Protein AF-A0A0F3GVP9-F1 (afdb_monomer_lite)

Foldseek 3Di:
DDVVVQVVCVVVQAFAPFWDKDFDDKDKDKWKKKWWKKWKWKDFLDIDIDIWIWIATQQQGQIDTACDDPPQPRNVVVLVVVVVPDDDDPDDPPYRGHDPVVNVVSVVLLVVVVVCVVCVVVLVVLVVVLVVVLVVLVVVLVVVLVVLCVVCVVVVNNPPPVSVVVNVVSVVVNVVVNVVSCRNSDMDMDMDIPDMDMDIDTWMWTWMWIDHDPDTDIDIWIQDPSSRGIRHRAALRRSNADDDWYFFDPPRGIHHPVQQDQDPPPRDTDGCNVPVQDDPPPRDD

Structure (mmCIF, N/CA/C/O backbone):
data_AF-A0A0F3GVP9-F1
#
_entry.id   AF-A0A0F3GVP9-F1
#
loop_
_atom_site.group_PDB
_atom_site.id
_atom_site.type_symbol
_atom_site.label_atom_id
_atom_site.label_alt_id
_atom_site.label_comp_id
_atom_site.label_asym_id
_atom_site.label_entity_id
_atom_site.label_seq_id
_atom_site.pdbx_PDB_ins_code
_atom_site.Cartn_x
_atom_site.Cartn_y
_atom_site.Cartn_z
_atom_site.occupancy
_atom_site.B_iso_or_equiv
_atom_site.auth_seq_id
_atom_site.auth_comp_id
_atom_site.auth_asym_id
_atom_site.auth_atom_id
_atom_site.pdbx_PDB_model_num
ATOM 1 N N . MET A 1 1 ? 18.509 12.825 -21.021 1.00 67.00 1 MET A N 1
ATOM 2 C CA . MET A 1 1 ? 19.683 12.491 -20.173 1.00 67.00 1 MET A CA 1
ATOM 3 C C . MET A 1 1 ? 20.426 11.338 -20.837 1.00 67.00 1 MET A C 1
ATOM 5 O O . MET A 1 1 ? 19.753 10.519 -21.445 1.00 67.00 1 MET A O 1
ATOM 9 N N . ARG A 1 2 ? 21.766 11.292 -20.801 1.00 82.19 2 ARG A N 1
ATOM 10 C CA . ARG A 1 2 ? 22.520 10.182 -21.415 1.00 82.19 2 ARG A CA 1
ATOM 11 C C . ARG A 1 2 ? 22.460 8.923 -20.523 1.00 82.19 2 ARG A C 1
ATOM 13 O O . ARG A 1 2 ? 22.575 9.093 -19.304 1.00 82.19 2 ARG A O 1
ATOM 20 N N . PRO A 1 3 ? 22.281 7.710 -21.078 1.00 85.94 3 PRO A N 1
ATOM 21 C CA . PRO A 1 3 ? 22.069 6.488 -20.297 1.00 85.94 3 PRO A CA 1
ATOM 22 C C . PRO A 1 3 ? 23.258 6.140 -19.391 1.00 85.94 3 PRO A C 1
ATOM 24 O O . PRO A 1 3 ? 23.048 5.673 -18.274 1.00 85.94 3 PRO A O 1
ATOM 27 N N . GLU A 1 4 ? 24.494 6.462 -19.783 1.00 89.25 4 GLU A N 1
ATOM 28 C CA . GLU A 1 4 ? 25.704 6.143 -19.007 1.00 89.25 4 GLU A CA 1
ATOM 29 C C . GLU A 1 4 ? 25.712 6.846 -17.643 1.00 89.25 4 GLU A C 1
ATOM 31 O O . GLU A 1 4 ? 26.140 6.275 -16.640 1.00 89.25 4 GLU A O 1
ATOM 36 N N . LYS A 1 5 ? 25.173 8.074 -17.579 1.00 88.12 5 LYS A N 1
ATOM 37 C CA . LYS A 1 5 ? 25.037 8.813 -16.315 1.00 88.12 5 LYS A CA 1
ATOM 38 C C . LYS A 1 5 ? 24.040 8.148 -15.371 1.00 88.12 5 LYS A C 1
ATOM 40 O O . LYS A 1 5 ? 24.252 8.167 -14.166 1.00 88.12 5 LYS A O 1
ATOM 45 N N . ILE A 1 6 ? 22.959 7.581 -15.905 1.00 87.94 6 ILE A N 1
ATOM 46 C CA . ILE A 1 6 ? 21.948 6.886 -15.099 1.00 87.94 6 ILE A CA 1
ATOM 47 C C . ILE A 1 6 ? 22.537 5.573 -14.579 1.00 87.94 6 ILE A C 1
ATOM 49 O O . ILE A 1 6 ? 22.432 5.296 -13.384 1.00 87.94 6 ILE A O 1
ATOM 53 N N . ILE A 1 7 ? 23.233 4.824 -15.441 1.00 91.25 7 ILE A N 1
ATOM 54 C CA . ILE A 1 7 ? 23.893 3.557 -15.094 1.00 91.25 7 ILE A CA 1
ATOM 55 C C . ILE A 1 7 ? 24.859 3.736 -13.919 1.00 91.25 7 ILE A C 1
ATOM 57 O O . ILE A 1 7 ? 24.813 2.953 -12.972 1.00 91.25 7 ILE A O 1
ATOM 61 N N . ALA A 1 8 ? 25.670 4.798 -13.931 1.00 89.31 8 ALA A N 1
ATOM 62 C CA . ALA A 1 8 ? 26.612 5.094 -12.850 1.00 89.31 8 ALA A CA 1
ATOM 63 C C . ALA A 1 8 ? 25.934 5.278 -11.477 1.00 89.31 8 ALA A C 1
ATOM 65 O O . ALA A 1 8 ? 26.546 4.999 -10.451 1.00 89.31 8 ALA A O 1
ATOM 66 N N . THR A 1 9 ? 24.663 5.697 -11.449 1.00 89.12 9 THR A N 1
ATOM 67 C CA . THR A 1 9 ? 23.898 5.903 -10.205 1.00 89.12 9 THR A CA 1
ATOM 68 C C . THR A 1 9 ? 23.131 4.665 -9.729 1.00 89.12 9 THR A C 1
ATOM 70 O O . THR A 1 9 ? 22.599 4.670 -8.619 1.00 89.12 9 THR A O 1
ATOM 73 N N . LEU A 1 10 ? 23.055 3.590 -10.529 1.00 88.75 10 LEU A N 1
ATOM 74 C CA . LEU A 1 10 ? 22.276 2.390 -10.183 1.00 88.75 10 LEU A CA 1
ATOM 75 C C . LEU A 1 10 ? 22.665 1.776 -8.822 1.00 88.75 10 LEU A C 1
ATOM 77 O O . LEU A 1 10 ? 21.748 1.499 -8.044 1.00 88.75 10 LEU A O 1
ATOM 81 N N . PRO A 1 11 ? 23.960 1.599 -8.475 1.00 87.38 11 PRO A N 1
ATOM 82 C CA . PRO A 1 11 ? 24.355 0.994 -7.197 1.00 87.38 11 PRO A CA 1
ATOM 83 C C . PRO A 1 11 ? 23.891 1.779 -5.965 1.00 87.38 11 PRO A C 1
ATOM 85 O O . PRO A 1 11 ? 23.593 1.190 -4.931 1.00 87.38 11 PRO A O 1
ATOM 88 N N . GLU A 1 12 ? 23.788 3.104 -6.073 1.00 85.44 12 GLU A N 1
ATOM 89 C CA . GLU A 1 12 ? 23.319 3.968 -4.983 1.00 85.44 12 GLU A CA 1
ATOM 90 C C . GLU A 1 12 ? 21.788 3.959 -4.866 1.00 85.44 12 GLU A C 1
ATOM 92 O O . GLU A 1 12 ? 21.214 4.115 -3.784 1.00 85.44 12 GLU A O 1
ATOM 97 N N . ARG A 1 13 ? 21.094 3.784 -5.995 1.00 84.38 13 ARG A N 1
ATOM 98 C CA . ARG A 1 13 ? 19.629 3.835 -6.059 1.00 84.38 13 ARG A CA 1
ATOM 99 C C . ARG A 1 13 ? 18.986 2.508 -5.664 1.00 84.38 13 ARG A C 1
ATOM 101 O O . ARG A 1 13 ? 17.927 2.533 -5.025 1.00 84.38 13 ARG A O 1
ATOM 108 N N . ILE A 1 14 ? 19.636 1.387 -5.975 1.00 86.81 14 ILE A N 1
ATOM 109 C CA . ILE A 1 14 ? 19.150 0.027 -5.731 1.00 86.81 14 ILE A CA 1
ATOM 110 C C . ILE A 1 14 ? 19.892 -0.579 -4.541 1.00 86.81 14 ILE A C 1
ATOM 112 O O . ILE A 1 14 ? 21.046 -0.981 -4.644 1.00 86.81 14 ILE A O 1
ATOM 116 N N . THR A 1 15 ? 19.203 -0.697 -3.408 1.00 87.81 15 THR A N 1
ATOM 117 C CA . THR A 1 15 ? 19.774 -1.286 -2.190 1.00 87.81 15 THR A CA 1
ATOM 118 C C . THR A 1 15 ? 18.992 -2.536 -1.809 1.00 87.81 15 THR A C 1
ATOM 120 O O . THR A 1 15 ? 17.890 -2.440 -1.267 1.00 87.81 15 THR A O 1
ATOM 123 N N . LEU A 1 16 ? 19.567 -3.703 -2.103 1.00 94.00 16 LEU A N 1
ATOM 124 C CA . LEU A 1 16 ? 19.053 -5.012 -1.704 1.00 94.00 16 LEU A CA 1
ATOM 125 C C . LEU A 1 16 ? 19.853 -5.509 -0.490 1.00 94.00 16 LEU A C 1
ATOM 127 O O . LEU A 1 16 ? 21.073 -5.612 -0.554 1.00 94.00 16 LEU A O 1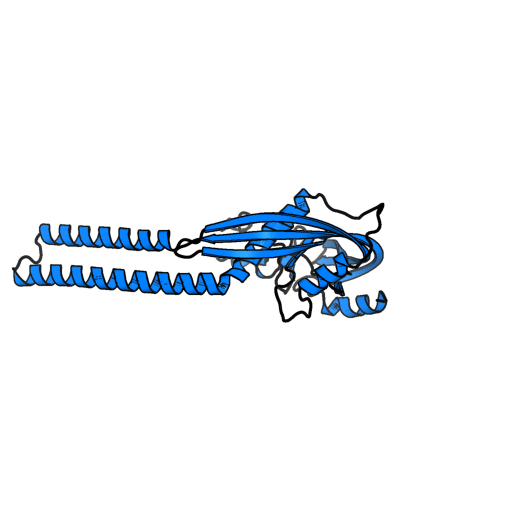
ATOM 131 N N . SER A 1 17 ? 19.188 -5.828 0.618 1.00 94.56 17 SER A N 1
ATOM 132 C CA . SER A 1 17 ? 19.849 -6.224 1.871 1.00 94.56 17 SER A CA 1
ATOM 133 C C . SER A 1 17 ? 20.369 -7.661 1.884 1.00 94.56 17 SER A C 1
ATOM 135 O O . SER A 1 17 ? 21.258 -7.981 2.664 1.00 94.56 17 SER A O 1
ATOM 137 N N . ASN A 1 18 ? 19.800 -8.552 1.072 1.00 95.38 18 ASN A N 1
ATOM 138 C CA . ASN A 1 18 ? 20.093 -9.991 1.105 1.00 95.38 18 ASN A CA 1
ATOM 139 C C . ASN A 1 18 ? 20.276 -10.606 -0.296 1.00 95.38 18 ASN A C 1
ATOM 141 O O . ASN A 1 18 ? 20.182 -11.827 -0.458 1.00 95.38 18 ASN A O 1
ATOM 145 N N . ALA A 1 19 ? 20.499 -9.761 -1.299 1.00 96.06 19 ALA A N 1
ATOM 146 C CA . ALA A 1 19 ? 20.691 -10.126 -2.694 1.00 96.06 19 ALA A CA 1
ATOM 147 C C . ALA A 1 19 ? 21.628 -9.118 -3.365 1.00 96.06 19 ALA A C 1
ATOM 149 O O . ALA A 1 19 ? 21.868 -8.034 -2.840 1.00 96.06 19 ALA A O 1
ATOM 150 N N . VAL A 1 20 ? 22.144 -9.477 -4.535 1.00 95.44 20 VAL A N 1
ATOM 151 C CA . VAL A 1 20 ? 22.940 -8.582 -5.382 1.00 95.44 20 VAL A CA 1
ATOM 152 C C . VAL A 1 20 ? 22.272 -8.458 -6.739 1.00 95.44 20 VAL A C 1
ATOM 154 O O . VAL A 1 20 ? 21.545 -9.363 -7.152 1.00 95.44 20 VAL A O 1
ATOM 157 N N . PHE A 1 21 ? 22.523 -7.358 -7.440 1.00 95.88 21 PHE A N 1
ATOM 158 C CA . PHE A 1 21 ? 22.060 -7.193 -8.811 1.00 95.88 21 PHE A CA 1
ATOM 159 C C . PHE A 1 21 ? 23.234 -6.992 -9.770 1.00 95.88 21 PHE A C 1
ATOM 161 O O . PHE A 1 21 ? 24.313 -6.553 -9.370 1.00 95.88 21 PHE A O 1
ATOM 168 N N . LYS A 1 22 ? 23.012 -7.315 -11.042 1.00 95.69 22 LYS A N 1
ATOM 169 C CA . LYS A 1 22 ? 23.928 -7.036 -12.147 1.00 95.69 22 LYS A CA 1
ATOM 170 C C . LYS A 1 22 ? 23.136 -6.431 -13.300 1.00 95.69 22 LYS A C 1
ATOM 172 O O . LYS A 1 22 ? 22.071 -6.940 -13.624 1.00 95.69 22 LYS A O 1
ATOM 177 N N . LEU A 1 23 ? 23.656 -5.370 -13.913 1.00 96.25 23 LEU A N 1
ATOM 178 C CA . LEU A 1 23 ? 23.114 -4.838 -15.163 1.00 96.25 23 LEU A CA 1
ATOM 179 C C . LEU A 1 23 ? 23.467 -5.772 -16.326 1.00 96.25 23 LEU A C 1
ATOM 181 O O . LEU A 1 23 ? 24.639 -6.122 -16.489 1.00 96.25 23 LEU A O 1
ATOM 185 N N . ASN A 1 24 ? 22.465 -6.150 -17.117 1.00 95.44 24 ASN A N 1
ATOM 186 C CA . ASN A 1 24 ? 22.639 -7.023 -18.276 1.00 95.44 24 ASN A CA 1
ATOM 187 C C . ASN A 1 24 ? 22.670 -6.229 -19.570 1.00 95.44 24 ASN A C 1
ATOM 189 O O . ASN A 1 24 ? 23.640 -6.318 -20.317 1.00 95.44 24 ASN A O 1
ATOM 193 N N . ASP A 1 25 ? 21.633 -5.433 -19.811 1.00 94.94 25 ASP A N 1
ATOM 194 C CA . ASP A 1 25 ? 21.541 -4.577 -20.983 1.00 94.94 25 ASP A CA 1
ATOM 195 C C . ASP A 1 25 ? 20.775 -3.282 -20.679 1.00 94.94 25 ASP A C 1
ATOM 197 O O . ASP A 1 25 ? 20.297 -3.025 -19.569 1.00 94.94 25 ASP A O 1
ATOM 201 N N . THR A 1 26 ? 20.723 -2.411 -21.677 1.00 96.06 26 THR A N 1
ATOM 202 C CA . THR A 1 26 ? 19.949 -1.175 -21.641 1.00 96.06 26 THR A CA 1
ATOM 203 C C . THR A 1 26 ? 19.281 -1.004 -22.987 1.00 96.06 26 THR A C 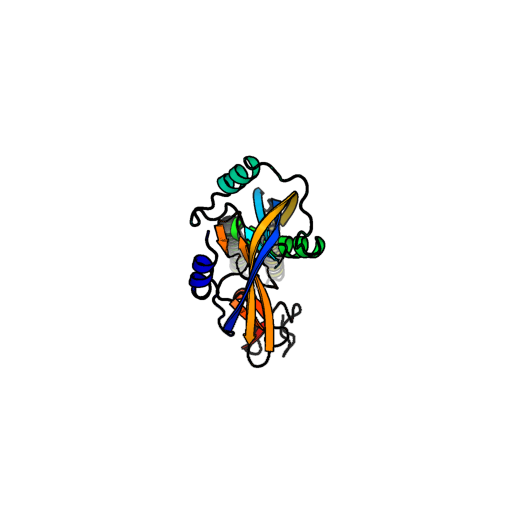1
ATOM 205 O O . THR A 1 26 ? 19.930 -1.137 -24.023 1.00 96.06 26 THR A O 1
ATOM 208 N N . GLN A 1 27 ? 17.988 -0.718 -22.967 1.00 93.75 27 GLN A N 1
ATOM 209 C CA . GLN A 1 27 ? 17.180 -0.576 -24.166 1.00 93.75 27 GLN A CA 1
ATOM 210 C C . GLN A 1 27 ? 16.331 0.684 -24.071 1.00 93.75 27 GLN A C 1
ATOM 212 O O . GLN A 1 27 ? 15.908 1.076 -22.985 1.00 93.75 27 GLN A O 1
ATOM 217 N N . GLU A 1 28 ? 16.065 1.312 -25.207 1.00 92.06 28 GLU A N 1
ATOM 218 C CA . GLU A 1 28 ? 15.060 2.364 -25.302 1.00 92.06 28 GLU A CA 1
ATOM 219 C C . GLU A 1 28 ? 13.759 1.744 -25.811 1.00 92.06 28 GLU A C 1
ATOM 221 O O . GLU A 1 28 ? 13.747 1.057 -26.833 1.00 92.06 28 GLU A O 1
ATOM 226 N N . ARG A 1 29 ? 12.672 1.932 -25.063 1.00 90.81 29 ARG A N 1
ATOM 227 C CA . ARG A 1 29 ? 11.345 1.398 -25.390 1.00 90.81 29 ARG A CA 1
ATOM 228 C C . ARG A 1 29 ? 10.272 2.404 -25.009 1.00 90.81 29 ARG A C 1
ATOM 230 O O . ARG A 1 29 ? 10.491 3.258 -24.154 1.00 90.81 29 ARG A O 1
ATOM 237 N N . VAL A 1 30 ? 9.093 2.284 -25.608 1.00 90.25 30 VAL A N 1
ATOM 238 C CA . VAL A 1 30 ? 7.919 3.014 -25.128 1.00 90.25 30 VAL A CA 1
ATOM 239 C C . VAL A 1 30 ? 7.368 2.285 -23.910 1.00 90.25 30 VAL A C 1
ATOM 241 O O . VAL A 1 30 ? 6.871 1.166 -24.022 1.00 90.25 30 VAL A O 1
ATOM 244 N N . VAL A 1 31 ? 7.430 2.949 -22.760 1.00 91.69 31 VAL A N 1
ATOM 245 C CA . VAL A 1 31 ? 6.869 2.459 -21.497 1.00 91.69 31 VAL A CA 1
ATOM 246 C C . VAL A 1 31 ? 5.638 3.280 -21.144 1.00 91.69 31 VAL A C 1
ATOM 248 O O . VAL A 1 31 ? 5.593 4.487 -21.411 1.00 91.69 31 VAL A O 1
ATOM 251 N N . SER A 1 32 ? 4.639 2.636 -20.541 1.00 92.25 32 SER A N 1
ATOM 252 C CA . SER A 1 32 ? 3.475 3.314 -19.986 1.00 92.25 32 SER A CA 1
ATOM 253 C C . SER A 1 32 ? 3.496 3.408 -18.464 1.00 92.25 32 SER A C 1
ATOM 255 O O . SER A 1 32 ? 3.899 2.498 -17.741 1.00 92.25 32 SER A O 1
ATOM 257 N N . TRP A 1 33 ? 2.974 4.529 -17.979 1.00 93.38 33 TRP A N 1
ATOM 258 C CA . TRP A 1 33 ? 2.551 4.708 -16.601 1.00 93.38 33 TRP A CA 1
ATOM 259 C C . TRP A 1 33 ? 1.050 4.978 -16.562 1.00 93.38 33 TRP A C 1
ATOM 261 O O . TRP A 1 33 ? 0.508 5.642 -17.450 1.00 93.38 33 TRP A O 1
ATOM 271 N N . LEU A 1 34 ? 0.381 4.504 -15.516 1.00 93.62 34 LEU A N 1
ATOM 272 C CA . LEU A 1 34 ? -1.007 4.837 -15.228 1.00 93.62 34 LEU A CA 1
ATOM 273 C C . LEU A 1 34 ? -1.057 5.832 -14.072 1.00 93.62 34 LEU A C 1
ATOM 275 O O . LEU A 1 34 ? -0.696 5.505 -12.941 1.00 93.62 34 LEU A O 1
ATOM 279 N N . LEU A 1 35 ? -1.494 7.052 -14.370 1.00 92.88 35 LEU A N 1
ATOM 280 C CA . LEU A 1 35 ? -1.762 8.093 -13.390 1.00 92.88 35 LEU A CA 1
ATOM 281 C C . LEU A 1 35 ? -3.211 7.969 -12.916 1.00 92.88 35 LEU A C 1
ATOM 283 O O . LEU A 1 35 ? -4.140 8.072 -13.715 1.00 92.88 35 LEU A O 1
ATOM 287 N N . LEU A 1 36 ? -3.397 7.753 -11.622 1.00 94.56 36 LEU A N 1
ATOM 288 C CA . LEU A 1 36 ? -4.681 7.488 -10.989 1.00 94.56 36 LEU A CA 1
ATOM 289 C C . LEU A 1 36 ? -4.963 8.531 -9.916 1.00 94.56 36 LEU A C 1
ATOM 291 O O . LEU A 1 36 ? -4.101 8.812 -9.083 1.00 94.56 36 LEU A O 1
ATOM 295 N N . PHE A 1 37 ? -6.188 9.045 -9.893 1.00 94.12 37 PHE A N 1
ATOM 296 C CA . PHE A 1 37 ? -6.657 9.958 -8.857 1.00 94.12 37 PHE A CA 1
ATOM 297 C C . PHE A 1 37 ? -7.749 9.291 -8.040 1.00 94.12 37 PHE A C 1
ATOM 299 O O . PHE A 1 37 ? -8.784 8.903 -8.578 1.00 94.12 37 PHE A O 1
ATOM 306 N N . PHE A 1 38 ? -7.534 9.194 -6.734 1.00 96.19 38 PHE A N 1
ATOM 307 C CA . PHE A 1 38 ? -8.494 8.637 -5.794 1.00 96.19 38 PHE A CA 1
ATOM 308 C C . PHE A 1 38 ? -8.962 9.712 -4.829 1.00 96.19 38 PHE A C 1
ATOM 310 O O . PHE A 1 38 ? -8.146 10.339 -4.158 1.00 96.19 38 PHE A O 1
ATOM 317 N N . ARG A 1 39 ? -10.274 9.885 -4.697 1.00 96.75 39 ARG A N 1
ATOM 318 C CA . ARG A 1 39 ? -10.853 10.574 -3.545 1.00 96.75 39 ARG A CA 1
ATOM 319 C C . ARG A 1 39 ? -10.880 9.606 -2.375 1.00 96.75 39 ARG A C 1
ATOM 321 O O . ARG A 1 39 ? -11.315 8.468 -2.543 1.00 96.75 39 ARG A O 1
ATOM 328 N N . TYR A 1 40 ? -10.471 10.059 -1.196 1.00 96.94 40 TYR A N 1
ATOM 329 C CA . TYR A 1 40 ? -10.776 9.362 0.048 1.00 96.94 40 TYR A CA 1
ATOM 330 C C . TYR A 1 40 ? -11.683 10.215 0.932 1.00 96.94 40 TYR A C 1
ATOM 332 O O . TYR A 1 40 ? -11.557 11.441 0.987 1.00 96.94 40 TYR A O 1
ATOM 340 N N . THR A 1 41 ? -12.560 9.538 1.665 1.00 97.56 41 THR A N 1
ATOM 341 C CA . THR A 1 41 ? -13.411 10.126 2.697 1.00 97.56 41 THR A CA 1
ATOM 342 C C . THR A 1 41 ? -13.269 9.290 3.960 1.00 97.56 41 THR A C 1
ATOM 344 O O . THR A 1 41 ? -13.636 8.117 3.978 1.00 97.56 41 THR A O 1
ATOM 347 N N . ALA A 1 42 ? -12.712 9.894 5.003 1.00 96.62 42 ALA A N 1
ATOM 348 C CA . ALA A 1 42 ? -12.480 9.298 6.308 1.00 96.62 42 ALA A CA 1
ATOM 349 C C . ALA A 1 42 ? -13.504 9.868 7.305 1.00 96.62 42 ALA A C 1
ATOM 351 O O . ALA A 1 42 ? -13.604 11.088 7.440 1.00 96.62 42 ALA A O 1
ATOM 352 N N . ILE A 1 43 ? -14.292 9.005 7.948 1.00 95.12 43 ILE A N 1
ATOM 353 C CA . ILE A 1 43 ? -15.418 9.382 8.814 1.00 95.12 43 ILE A CA 1
ATOM 354 C C . ILE A 1 43 ? -15.287 8.684 10.171 1.00 95.12 43 ILE A C 1
ATOM 356 O O . ILE A 1 43 ? -15.190 7.458 10.222 1.00 95.12 43 ILE A O 1
ATOM 360 N N . SER A 1 44 ? -15.317 9.472 11.241 1.00 93.00 44 SER A N 1
ATOM 361 C CA . SER A 1 44 ? -15.487 9.067 12.645 1.00 93.00 44 SER A CA 1
ATOM 362 C C . SER A 1 44 ? -16.503 10.019 13.308 1.00 93.00 44 SER A C 1
ATOM 364 O O . SER A 1 44 ? -17.520 10.349 12.698 1.00 93.00 44 SER A O 1
ATOM 366 N N . ASP A 1 45 ? -16.203 10.535 14.503 1.00 88.56 45 ASP A N 1
ATOM 367 C CA . ASP A 1 45 ? -16.773 11.773 15.054 1.00 88.56 45 ASP A CA 1
ATOM 368 C C . ASP A 1 45 ? -16.542 13.004 14.154 1.00 88.56 45 ASP A C 1
ATOM 370 O O . ASP A 1 45 ? -17.278 13.985 14.238 1.00 88.56 45 ASP A O 1
ATOM 374 N N . GLU A 1 46 ? -15.540 12.951 13.274 1.00 90.62 46 GLU A N 1
ATOM 375 C CA . GLU A 1 46 ? -15.203 13.997 12.314 1.00 90.62 46 GLU A CA 1
ATOM 376 C C . GLU A 1 46 ? -15.050 13.435 10.898 1.00 90.62 46 GLU A C 1
ATOM 378 O O . GLU A 1 46 ? -14.754 12.257 10.689 1.00 90.62 46 GLU A O 1
ATOM 383 N N . LYS A 1 47 ? -15.222 14.308 9.900 1.00 94.19 47 LYS A N 1
ATOM 384 C CA . LYS A 1 47 ? -15.044 13.984 8.483 1.00 94.19 47 LYS A CA 1
ATOM 385 C C . LYS A 1 47 ? -13.763 14.629 7.952 1.00 94.19 47 LYS A C 1
ATOM 387 O O . LYS A 1 47 ? -13.605 15.844 8.046 1.00 94.19 47 LYS A O 1
ATOM 392 N N . LYS A 1 48 ? -12.890 13.838 7.324 1.00 95.06 48 LYS A N 1
ATOM 393 C CA . LYS A 1 48 ? -11.726 14.319 6.564 1.00 95.06 48 LYS A CA 1
ATOM 394 C C . LYS A 1 48 ? -11.758 13.768 5.144 1.00 95.06 48 LYS A C 1
ATOM 396 O O . LYS A 1 48 ? -11.939 12.572 4.941 1.00 95.06 48 LYS A O 1
ATOM 401 N N . GLU A 1 49 ? -11.546 14.632 4.161 1.00 95.81 49 GLU A N 1
ATOM 402 C CA . GLU A 1 49 ? -11.515 14.262 2.743 1.00 95.81 49 GLU A CA 1
ATOM 403 C C . GLU A 1 49 ? -10.217 14.726 2.097 1.00 95.81 49 GLU A C 1
ATOM 405 O O . GLU A 1 49 ? -9.577 15.668 2.566 1.00 95.81 49 GLU A O 1
ATOM 410 N N . GLY A 1 50 ? -9.827 14.048 1.025 1.00 93.38 50 GLY A N 1
ATOM 411 C CA . GLY A 1 50 ? -8.660 14.420 0.243 1.00 93.38 50 GLY A CA 1
ATOM 412 C C . GLY A 1 50 ? -8.573 13.642 -1.060 1.00 93.38 50 GLY A C 1
ATOM 413 O O . GLY A 1 50 ? -9.379 12.748 -1.330 1.00 93.38 50 GLY A O 1
ATOM 414 N N . ILE A 1 51 ? -7.587 14.008 -1.875 1.00 93.31 51 ILE A N 1
ATOM 415 C CA . ILE A 1 51 ? -7.284 13.347 -3.142 1.00 93.31 51 ILE A CA 1
ATOM 416 C C . ILE A 1 51 ? -5.865 12.796 -3.066 1.00 93.31 51 ILE A C 1
ATOM 418 O O . ILE A 1 51 ? -4.933 13.506 -2.700 1.00 93.31 51 ILE A O 1
ATOM 422 N N . ILE A 1 52 ? -5.710 11.530 -3.432 1.00 93.25 52 ILE A N 1
ATOM 423 C CA . ILE A 1 52 ? -4.428 10.856 -3.590 1.00 93.25 52 ILE A CA 1
ATOM 424 C C . ILE A 1 52 ? -4.171 10.650 -5.077 1.00 93.25 52 ILE A C 1
ATOM 426 O O . ILE A 1 52 ? -5.023 10.121 -5.790 1.00 93.25 52 ILE A O 1
ATOM 430 N N . SER A 1 53 ? -2.976 11.028 -5.523 1.00 92.62 53 SER A N 1
ATOM 431 C CA . SER A 1 53 ? -2.515 10.808 -6.894 1.00 92.62 53 SER A CA 1
ATOM 432 C C . SER A 1 53 ? -1.450 9.717 -6.894 1.00 92.62 53 SER A C 1
ATOM 434 O O . SER A 1 53 ? -0.422 9.870 -6.234 1.00 92.62 53 SER A O 1
ATOM 436 N N . LEU A 1 54 ? -1.681 8.622 -7.615 1.00 93.69 54 LEU A N 1
ATOM 437 C CA . LEU A 1 54 ? -0.737 7.512 -7.753 1.00 93.69 54 LEU A CA 1
ATOM 438 C C . LEU A 1 54 ? -0.258 7.404 -9.197 1.00 93.69 54 LEU A C 1
ATOM 440 O O . LEU A 1 54 ? -1.067 7.432 -10.118 1.00 93.69 54 LEU A O 1
ATOM 444 N N . LEU A 1 55 ? 1.044 7.226 -9.388 1.00 93.31 55 LEU A N 1
ATOM 445 C CA . LEU A 1 55 ? 1.644 6.874 -10.667 1.00 93.31 55 LEU A CA 1
ATOM 446 C C . LEU A 1 55 ? 2.155 5.443 -10.589 1.00 93.31 55 LEU A C 1
ATOM 448 O O . LEU A 1 55 ? 3.015 5.137 -9.764 1.00 93.31 55 LEU A O 1
ATOM 452 N N . VAL A 1 56 ? 1.619 4.578 -11.443 1.00 95.19 56 VAL A N 1
ATOM 453 C CA . VAL A 1 56 ? 1.999 3.166 -11.510 1.00 95.19 56 VAL A CA 1
ATOM 454 C C . VAL A 1 56 ? 2.778 2.919 -12.787 1.00 95.19 56 VAL A C 1
ATOM 456 O O . VAL A 1 56 ? 2.275 3.211 -13.866 1.00 95.19 56 VAL A O 1
ATOM 459 N N . ASN A 1 57 ? 3.983 2.372 -12.680 1.00 94.19 57 ASN A N 1
ATOM 460 C CA . ASN A 1 57 ? 4.733 1.890 -13.836 1.00 94.19 57 ASN A CA 1
ATOM 461 C C . ASN A 1 57 ? 4.090 0.588 -14.349 1.00 94.19 57 ASN A C 1
ATOM 463 O O . ASN A 1 57 ? 4.003 -0.390 -13.608 1.00 94.19 57 ASN A O 1
ATOM 467 N N . GLU A 1 58 ? 3.632 0.558 -15.603 1.00 94.12 58 GLU A N 1
ATOM 468 C CA . GLU A 1 58 ? 2.949 -0.612 -16.175 1.00 94.12 58 GLU A CA 1
ATOM 469 C C . GLU A 1 58 ? 3.912 -1.712 -16.663 1.00 94.12 58 GLU A C 1
ATOM 471 O O . GLU A 1 58 ? 3.436 -2.740 -17.126 1.00 94.12 58 GLU A O 1
ATOM 476 N N . THR A 1 59 ? 5.232 -1.543 -16.545 1.00 92.75 59 THR A N 1
ATOM 477 C CA . THR A 1 59 ? 6.254 -2.570 -16.830 1.00 92.75 59 THR A CA 1
ATOM 478 C C . THR A 1 59 ? 6.613 -3.387 -15.588 1.00 92.75 59 THR A C 1
ATOM 480 O O . THR A 1 59 ? 6.838 -4.592 -15.681 1.00 92.75 59 THR A O 1
ATOM 483 N N . ASN A 1 60 ? 6.701 -2.749 -14.415 1.00 92.25 60 ASN A N 1
ATOM 484 C CA . ASN A 1 60 ? 7.191 -3.402 -13.194 1.00 92.25 60 ASN A CA 1
ATOM 485 C C . ASN A 1 60 ? 6.309 -3.199 -11.950 1.00 92.25 60 ASN A C 1
ATOM 487 O O . ASN A 1 60 ? 6.665 -3.670 -10.873 1.00 92.25 60 ASN A O 1
ATOM 491 N N . LEU A 1 61 ? 5.164 -2.525 -12.087 1.00 94.75 61 LEU A N 1
ATOM 492 C CA . LEU A 1 61 ? 4.190 -2.255 -11.023 1.00 94.75 61 LEU A CA 1
ATOM 493 C C . LEU A 1 61 ? 4.716 -1.416 -9.850 1.00 94.75 61 LEU A C 1
ATOM 495 O O . LEU A 1 61 ? 4.081 -1.381 -8.796 1.00 94.75 61 LEU A O 1
ATOM 499 N N . SER A 1 62 ? 5.840 -0.708 -9.996 1.00 93.12 62 SER A N 1
ATOM 500 C CA . SER A 1 62 ? 6.250 0.269 -8.985 1.00 93.12 62 SER A CA 1
ATOM 501 C C . SER A 1 62 ? 5.196 1.371 -8.868 1.00 93.12 62 SER A C 1
ATOM 503 O O . SER A 1 62 ? 4.801 1.946 -9.887 1.00 93.12 62 SER A O 1
ATOM 505 N N . VAL A 1 63 ? 4.770 1.690 -7.644 1.00 94.25 63 VAL A N 1
ATOM 506 C CA . VAL A 1 63 ? 3.800 2.759 -7.376 1.00 94.25 63 VAL A CA 1
ATOM 507 C C . VAL A 1 63 ? 4.483 3.906 -6.643 1.00 94.25 63 VAL A C 1
ATOM 509 O O . VAL A 1 63 ? 5.176 3.703 -5.646 1.00 94.25 63 VAL A O 1
ATOM 512 N N . VAL A 1 64 ? 4.244 5.128 -7.113 1.00 91.12 64 VAL A N 1
ATOM 513 C CA . VAL A 1 64 ? 4.661 6.373 -6.460 1.00 91.12 64 VAL A CA 1
ATOM 514 C C . VAL A 1 64 ? 3.432 7.225 -6.164 1.00 91.12 64 VAL A C 1
ATOM 516 O O . VAL A 1 64 ? 2.575 7.400 -7.026 1.00 91.12 64 VAL A O 1
ATOM 519 N N . ALA A 1 65 ? 3.361 7.792 -4.959 1.00 90.19 65 ALA A N 1
ATOM 520 C CA . ALA A 1 65 ? 2.391 8.835 -4.637 1.00 90.19 65 ALA A CA 1
ATOM 521 C C . ALA A 1 65 ? 2.950 10.204 -5.059 1.00 90.19 65 ALA A C 1
ATOM 523 O O . ALA A 1 65 ? 4.013 10.608 -4.592 1.00 90.19 65 ALA A O 1
ATOM 524 N N . ILE A 1 66 ? 2.251 10.909 -5.947 1.00 84.88 66 ILE A N 1
ATOM 525 C CA . ILE A 1 66 ? 2.673 12.216 -6.469 1.00 84.88 66 ILE A CA 1
ATOM 526 C C . ILE A 1 66 ? 2.163 13.346 -5.564 1.00 84.88 66 ILE A C 1
ATOM 528 O O . ILE A 1 66 ? 1.031 13.300 -5.085 1.00 84.88 66 ILE A O 1
ATOM 532 N N . GLY A 1 67 ? 2.977 14.397 -5.396 1.00 73.31 67 GLY A N 1
ATOM 533 C CA . GLY A 1 67 ? 2.568 15.652 -4.752 1.00 73.31 67 GLY A CA 1
ATOM 534 C C . GLY A 1 67 ? 2.488 15.584 -3.232 1.00 73.31 67 GLY A C 1
ATOM 535 O O . GLY A 1 67 ? 1.810 16.402 -2.617 1.00 73.31 67 GLY A O 1
ATOM 536 N N . ARG A 1 68 ? 3.157 14.596 -2.637 1.00 64.56 68 ARG A N 1
ATOM 537 C CA . ARG A 1 68 ? 3.028 14.278 -1.218 1.00 64.56 68 ARG A CA 1
ATOM 538 C C . ARG A 1 68 ? 4.204 14.708 -0.356 1.00 64.56 68 ARG A C 1
ATOM 540 O O . ARG A 1 68 ? 4.030 14.979 0.825 1.00 64.56 68 ARG A O 1
ATOM 547 N N . ASP A 1 69 ? 5.379 14.819 -0.955 1.00 49.00 69 ASP A N 1
ATOM 548 C CA . ASP A 1 69 ? 6.585 15.193 -0.243 1.00 49.00 69 ASP A CA 1
ATOM 549 C C . ASP A 1 69 ? 7.115 16.499 -0.813 1.00 49.00 69 ASP A C 1
ATOM 551 O O . ASP A 1 69 ? 7.764 16.504 -1.850 1.00 49.00 69 ASP A O 1
ATOM 555 N N . GLY A 1 70 ? 6.960 17.599 -0.072 1.00 43.03 70 GLY A N 1
ATOM 556 C CA . GLY A 1 70 ? 7.742 18.827 -0.293 1.00 43.03 70 GLY A CA 1
ATOM 557 C C . GLY A 1 70 ? 9.253 18.654 -0.039 1.00 43.03 70 GLY A C 1
ATOM 558 O O . GLY A 1 70 ? 9.958 19.640 0.152 1.00 43.03 70 GLY A O 1
ATOM 559 N N . LYS A 1 71 ? 9.740 17.407 0.044 1.00 43.69 71 LYS A N 1
ATOM 560 C CA . LYS A 1 71 ? 11.153 17.017 0.155 1.00 43.69 71 LYS A CA 1
ATOM 561 C C . LYS A 1 71 ? 11.733 16.524 -1.167 1.00 43.69 71 LYS A C 1
ATOM 563 O O . LYS A 1 71 ? 12.942 16.619 -1.354 1.00 43.69 71 LYS A O 1
ATOM 568 N N . ASP A 1 72 ? 10.886 16.044 -2.067 1.00 46.91 72 ASP A N 1
ATOM 569 C CA . ASP A 1 72 ? 11.244 15.882 -3.463 1.00 46.91 72 ASP A CA 1
ATOM 570 C C . ASP A 1 72 ? 10.767 17.159 -4.161 1.00 46.91 72 ASP A C 1
ATOM 572 O O . ASP A 1 72 ? 9.653 17.613 -3.920 1.00 46.91 72 ASP A O 1
ATOM 576 N N . ASN A 1 73 ? 11.566 17.761 -5.041 1.00 45.88 73 ASN A N 1
ATOM 577 C CA . ASN A 1 73 ? 11.141 18.914 -5.857 1.00 45.88 73 ASN A CA 1
ATOM 578 C C . ASN A 1 73 ? 9.986 18.573 -6.844 1.00 45.88 73 ASN A C 1
ATOM 580 O O . ASN A 1 73 ? 9.734 19.316 -7.788 1.00 45.88 73 ASN A O 1
ATOM 584 N N . ASP A 1 74 ? 9.296 17.450 -6.631 1.00 54.12 74 ASP A N 1
ATOM 585 C CA . ASP A 1 74 ? 8.150 16.931 -7.366 1.00 54.12 74 ASP A CA 1
ATOM 586 C C . ASP A 1 74 ? 6.856 17.484 -6.749 1.00 54.12 74 ASP A C 1
ATOM 588 O O . ASP A 1 74 ? 6.015 16.753 -6.208 1.00 54.12 74 ASP A O 1
ATOM 592 N N . SER A 1 75 ? 6.663 18.801 -6.845 1.00 54.12 75 SER A N 1
ATOM 593 C CA . SER A 1 75 ? 5.325 19.365 -6.682 1.00 54.12 75 SER A CA 1
ATOM 594 C C . SER A 1 75 ? 4.445 18.711 -7.742 1.00 54.12 75 SER A C 1
ATOM 596 O O . SER A 1 75 ? 4.628 18.931 -8.937 1.00 54.12 75 SER A O 1
ATOM 598 N N . GLY A 1 76 ? 3.494 17.871 -7.332 1.00 57.59 76 GLY A N 1
ATOM 599 C CA . GLY A 1 76 ? 2.627 17.139 -8.260 1.00 57.59 76 GLY A CA 1
ATOM 600 C C . GLY A 1 76 ? 1.927 18.036 -9.285 1.00 57.59 76 GLY A C 1
ATOM 601 O O . GLY A 1 76 ? 1.659 17.606 -10.403 1.00 57.59 76 GLY A O 1
ATOM 602 N N . SER A 1 77 ? 1.710 19.306 -8.936 1.00 61.03 77 SER A N 1
ATOM 603 C CA . SER A 1 77 ? 1.222 20.356 -9.831 1.00 61.03 77 SER A CA 1
ATOM 604 C C . SER A 1 77 ? 2.123 20.612 -11.042 1.00 61.03 77 SER A C 1
ATOM 606 O O . SER A 1 77 ? 1.608 20.839 -12.135 1.00 61.03 77 SER A O 1
ATOM 608 N N . ASP A 1 78 ? 3.445 20.556 -10.881 1.00 66.62 78 ASP A N 1
ATOM 609 C CA . ASP A 1 78 ? 4.409 20.842 -11.947 1.00 66.62 78 ASP A CA 1
ATOM 610 C C . ASP A 1 78 ? 4.472 19.691 -12.950 1.00 66.62 78 ASP A C 1
ATOM 612 O O . ASP A 1 78 ? 4.467 19.925 -14.158 1.00 66.62 78 ASP A O 1
ATOM 616 N N . ILE A 1 79 ? 4.408 18.451 -12.456 1.00 70.06 79 ILE A N 1
ATOM 617 C CA . ILE A 1 79 ? 4.304 17.244 -13.285 1.00 70.06 79 ILE A CA 1
ATOM 618 C C . ILE A 1 79 ? 3.026 17.282 -14.131 1.00 70.06 79 ILE A C 1
ATOM 620 O O . ILE A 1 79 ? 3.076 17.087 -15.345 1.00 70.06 79 ILE A O 1
ATOM 624 N N . LEU A 1 80 ? 1.874 17.569 -13.514 1.00 68.62 80 LEU A N 1
ATOM 625 C CA . LEU A 1 80 ? 0.600 17.649 -14.236 1.00 68.62 80 LEU A CA 1
ATOM 626 C C . LEU A 1 80 ? 0.600 18.780 -15.266 1.00 68.62 80 LEU A C 1
ATOM 628 O O . LEU A 1 80 ? 0.146 18.587 -16.393 1.00 68.62 80 LEU A O 1
ATOM 632 N N . ARG A 1 81 ? 1.156 19.942 -14.914 1.00 68.81 81 ARG A N 1
ATOM 633 C CA . ARG A 1 81 ? 1.292 21.074 -15.832 1.00 68.81 81 ARG A CA 1
ATOM 634 C C . ARG A 1 81 ? 2.203 20.744 -17.015 1.00 68.81 81 ARG A C 1
ATOM 636 O O . ARG A 1 81 ? 1.867 21.090 -18.148 1.00 68.81 81 ARG A O 1
ATOM 643 N N . GLU A 1 82 ? 3.327 20.066 -16.786 1.00 70.12 82 GLU A N 1
ATOM 644 C CA . GLU A 1 82 ? 4.231 19.635 -17.858 1.00 70.12 82 GLU A CA 1
ATOM 645 C C . GLU A 1 82 ? 3.543 18.632 -18.797 1.00 70.12 82 GLU A C 1
ATOM 647 O O . GLU A 1 82 ? 3.652 18.766 -20.017 1.00 70.12 82 GLU A O 1
ATOM 652 N N . LEU A 1 83 ? 2.770 17.686 -18.254 1.00 72.50 83 LEU A N 1
ATOM 653 C CA . LEU A 1 83 ? 2.014 16.711 -19.044 1.00 72.50 83 LEU A CA 1
ATOM 654 C C . LEU A 1 83 ? 0.922 17.361 -19.905 1.00 72.50 83 LEU A C 1
ATOM 656 O O . LEU A 1 83 ? 0.768 16.980 -21.060 1.00 72.50 83 LEU A O 1
ATOM 660 N N . VAL A 1 84 ? 0.205 18.360 -19.379 1.00 68.69 84 VAL A N 1
ATOM 661 C CA . VAL A 1 84 ? -0.830 19.098 -20.131 1.00 68.69 84 VAL A CA 1
ATOM 662 C C . VAL A 1 84 ? -0.225 19.957 -21.245 1.00 68.69 84 VAL A C 1
ATOM 664 O O . VAL A 1 84 ? -0.848 20.152 -22.284 1.00 68.69 84 VAL A O 1
ATOM 667 N N . THR A 1 85 ? 0.989 20.474 -21.046 1.00 65.25 85 THR A N 1
ATOM 668 C CA . THR A 1 85 ? 1.640 21.370 -22.018 1.00 65.25 85 THR A CA 1
ATOM 669 C C . THR A 1 85 ? 2.242 20.606 -23.204 1.00 65.25 85 THR A C 1
ATOM 671 O O . THR A 1 85 ? 2.436 21.175 -24.278 1.00 65.25 85 THR A O 1
ATOM 674 N N . ARG A 1 86 ? 2.558 19.316 -23.037 1.00 66.62 86 ARG A N 1
ATOM 675 C CA . ARG A 1 86 ? 3.156 18.496 -24.097 1.00 66.62 86 ARG A CA 1
ATOM 676 C C . ARG A 1 86 ? 2.090 18.013 -25.080 1.00 66.62 86 ARG A C 1
ATOM 678 O O . ARG A 1 86 ? 1.036 17.522 -24.693 1.00 66.62 86 ARG A O 1
ATOM 685 N N . GLN A 1 87 ? 2.393 18.115 -26.371 1.00 59.06 87 GLN A N 1
ATOM 686 C CA . GLN A 1 87 ? 1.514 17.621 -27.425 1.00 59.06 87 GLN A CA 1
ATOM 687 C C . GLN A 1 87 ? 1.497 16.087 -27.390 1.00 59.06 87 GLN A C 1
ATOM 689 O O . GLN A 1 87 ? 2.542 15.445 -27.513 1.00 59.06 87 GLN A O 1
ATOM 694 N N . ALA A 1 88 ? 0.319 15.500 -27.183 1.00 64.81 88 ALA A N 1
ATOM 695 C CA . ALA A 1 88 ? 0.157 14.054 -27.195 1.00 64.81 88 ALA A CA 1
ATOM 696 C C . ALA A 1 88 ? 0.443 13.506 -28.602 1.00 64.81 88 ALA A C 1
ATOM 698 O O . ALA A 1 88 ? -0.114 13.987 -29.591 1.00 64.81 88 ALA A O 1
ATOM 699 N N . ILE A 1 89 ? 1.292 12.483 -28.690 1.00 64.06 89 ILE A N 1
ATOM 700 C CA . ILE A 1 89 ? 1.453 11.707 -29.920 1.00 64.06 89 ILE A CA 1
ATOM 701 C C . ILE A 1 89 ? 0.191 10.849 -30.069 1.00 64.06 89 ILE A C 1
ATOM 703 O O . ILE A 1 89 ? -0.183 10.130 -29.145 1.00 64.06 89 ILE A O 1
ATOM 707 N N . GLN A 1 90 ? -0.496 10.972 -31.207 1.00 58.72 90 GLN A N 1
ATOM 708 C CA . GLN A 1 90 ? -1.849 10.429 -31.385 1.00 58.72 90 GLN A CA 1
ATOM 709 C C . GLN A 1 90 ? -1.901 8.897 -31.449 1.00 58.72 90 GLN A C 1
ATOM 711 O O . GLN A 1 90 ? -2.932 8.317 -31.117 1.00 58.72 90 GLN A O 1
ATOM 716 N N . GLN A 1 91 ? -0.807 8.241 -31.842 1.00 61.19 91 GLN A N 1
ATOM 717 C CA . GLN A 1 91 ? -0.696 6.785 -31.867 1.00 61.19 91 GLN A CA 1
ATOM 718 C C . GLN A 1 91 ? 0.721 6.371 -31.496 1.00 61.19 91 GLN A C 1
ATOM 720 O O . GLN A 1 91 ? 1.695 6.873 -32.055 1.00 61.19 91 GLN A O 1
ATOM 725 N N . VAL A 1 92 ? 0.821 5.464 -30.530 1.00 65.62 92 VAL A N 1
ATOM 726 C CA . VAL A 1 92 ? 2.081 4.831 -30.162 1.00 65.62 92 VAL A CA 1
ATOM 727 C C . VAL A 1 92 ? 1.865 3.330 -30.251 1.00 65.62 92 VAL A C 1
ATOM 729 O O . VAL A 1 92 ? 1.119 2.758 -29.456 1.00 65.62 92 VAL A O 1
ATOM 732 N N . ASP A 1 93 ? 2.481 2.712 -31.251 1.00 65.12 93 ASP A N 1
ATOM 733 C CA . ASP A 1 93 ? 2.499 1.261 -31.398 1.00 65.12 93 ASP A CA 1
ATOM 734 C C . ASP A 1 93 ? 3.500 0.643 -30.410 1.00 65.12 93 ASP A C 1
ATOM 736 O O . ASP A 1 93 ? 4.449 1.297 -29.975 1.00 65.12 93 ASP A O 1
ATOM 740 N N . ASN A 1 94 ? 3.305 -0.633 -30.057 1.00 71.00 94 ASN A N 1
ATOM 741 C CA . ASN A 1 94 ? 4.213 -1.406 -29.192 1.00 71.00 94 ASN A CA 1
ATOM 742 C C . ASN A 1 94 ? 4.459 -0.798 -27.796 1.00 71.00 94 ASN A C 1
ATOM 744 O O . ASN A 1 94 ? 5.594 -0.727 -27.325 1.00 71.00 94 ASN A O 1
ATOM 748 N N . ILE A 1 95 ? 3.389 -0.383 -27.114 1.00 77.25 95 ILE A N 1
ATOM 749 C CA . ILE A 1 95 ? 3.457 0.032 -25.706 1.00 77.25 95 ILE A CA 1
ATOM 750 C C . ILE A 1 95 ? 3.683 -1.206 -24.833 1.00 77.25 95 ILE A C 1
ATOM 752 O O . ILE A 1 95 ? 2.833 -2.101 -24.803 1.00 77.25 95 ILE A O 1
ATOM 756 N N . ASP A 1 96 ? 4.793 -1.228 -24.097 1.00 75.31 96 ASP A N 1
ATOM 757 C CA . ASP A 1 96 ? 5.042 -2.234 -23.065 1.00 75.31 96 ASP A CA 1
ATOM 758 C C . ASP A 1 96 ? 4.117 -1.963 -21.869 1.00 75.31 96 ASP A C 1
ATOM 760 O O . ASP A 1 96 ? 4.331 -1.016 -21.109 1.00 75.31 96 ASP A O 1
ATOM 764 N N . LYS A 1 97 ? 3.038 -2.748 -21.760 1.00 79.12 97 LYS A N 1
ATOM 765 C CA . LYS A 1 97 ? 2.004 -2.589 -20.734 1.00 79.12 97 LYS A CA 1
ATOM 766 C C . LYS A 1 97 ? 1.582 -3.927 -20.145 1.00 79.12 97 LYS A C 1
ATOM 768 O O . LYS A 1 97 ? 1.347 -4.900 -20.863 1.00 79.12 97 LYS A O 1
ATOM 773 N N . MET A 1 98 ? 1.395 -3.940 -18.833 1.00 86.25 98 MET A N 1
ATOM 774 C CA . MET A 1 98 ? 0.759 -5.040 -18.121 1.00 86.25 98 MET A CA 1
ATOM 775 C C . MET A 1 98 ? -0.765 -5.029 -18.253 1.00 86.25 98 MET A C 1
ATOM 777 O O . MET A 1 98 ? -1.395 -4.052 -18.667 1.00 86.25 98 MET A O 1
ATOM 781 N N . GLU A 1 99 ? -1.372 -6.150 -17.863 1.00 90.38 99 GLU A N 1
ATOM 782 C CA . GLU A 1 99 ? -2.817 -6.256 -17.728 1.00 90.38 99 GLU A CA 1
ATOM 783 C C . GLU A 1 99 ? -3.341 -5.195 -16.753 1.00 90.38 99 GLU A C 1
ATOM 785 O O . GLU A 1 99 ? -2.882 -5.073 -15.615 1.00 90.38 99 GLU A O 1
ATOM 790 N N . VAL A 1 100 ? -4.354 -4.451 -17.194 1.00 89.31 100 VAL A N 1
ATOM 791 C CA . VAL A 1 100 ? -4.944 -3.338 -16.441 1.00 89.31 100 VAL A CA 1
ATOM 792 C C . VAL A 1 100 ? -5.412 -3.778 -15.048 1.00 89.31 100 VAL A C 1
ATOM 794 O O . VAL A 1 100 ? -5.241 -3.034 -14.084 1.00 89.31 100 VAL A O 1
ATOM 797 N N . ALA A 1 101 ? -5.921 -5.006 -14.906 1.00 93.25 101 ALA A N 1
ATOM 798 C CA . ALA A 1 101 ? -6.328 -5.561 -13.617 1.00 93.25 101 ALA A CA 1
ATOM 799 C C . ALA A 1 101 ? -5.168 -5.649 -12.605 1.00 93.25 101 ALA A C 1
ATOM 801 O O . ALA A 1 101 ? -5.352 -5.325 -11.431 1.00 93.25 101 ALA A O 1
ATOM 802 N N . LEU A 1 102 ? -3.960 -6.022 -13.047 1.00 93.69 102 LEU A N 1
ATOM 803 C CA . LEU A 1 102 ? -2.770 -6.079 -12.188 1.00 93.69 102 LEU A CA 1
ATOM 804 C C . LEU A 1 102 ? -2.313 -4.681 -11.768 1.00 93.69 102 LEU A C 1
ATOM 806 O O . LEU A 1 102 ? -1.975 -4.472 -10.604 1.00 93.69 102 LEU A O 1
ATOM 810 N N . VAL A 1 103 ? -2.367 -3.718 -12.690 1.00 94.81 103 VAL A N 1
ATOM 811 C CA . VAL A 1 103 ? -2.025 -2.313 -12.420 1.00 94.81 103 VAL A CA 1
ATOM 812 C C . VAL A 1 103 ? -2.972 -1.725 -11.370 1.00 94.81 103 VAL A C 1
ATOM 814 O O . VAL A 1 103 ? -2.519 -1.140 -10.385 1.00 94.81 103 VAL A O 1
ATOM 817 N N . PHE A 1 104 ? -4.284 -1.944 -11.511 1.00 95.06 104 PHE A N 1
ATOM 818 C CA . PHE A 1 104 ? -5.259 -1.521 -10.503 1.00 95.06 104 PHE A CA 1
ATOM 819 C C . PHE A 1 104 ? -5.098 -2.265 -9.179 1.00 95.06 104 PHE A C 1
ATOM 821 O O . PHE A 1 104 ? -5.278 -1.660 -8.124 1.00 95.06 104 PHE A O 1
ATOM 828 N N . LYS A 1 105 ? -4.743 -3.554 -9.192 1.00 94.69 105 LYS A N 1
ATOM 829 C CA . LYS A 1 105 ? -4.452 -4.298 -7.960 1.00 94.69 105 LYS A CA 1
ATOM 830 C C . LYS A 1 105 ? -3.267 -3.683 -7.213 1.00 94.69 105 LYS A C 1
ATOM 832 O O . LYS A 1 105 ? -3.378 -3.437 -6.012 1.00 94.69 105 LYS A O 1
ATOM 837 N N . ALA A 1 106 ? -2.172 -3.391 -7.915 1.00 95.44 106 ALA A N 1
ATOM 838 C CA . ALA A 1 106 ? -1.002 -2.730 -7.343 1.00 95.44 106 ALA A CA 1
ATOM 839 C C . ALA A 1 106 ? -1.365 -1.352 -6.768 1.00 95.44 106 ALA A C 1
ATOM 841 O O . ALA A 1 106 ? -1.060 -1.066 -5.610 1.00 95.44 106 ALA A O 1
ATOM 842 N N . ALA A 1 107 ? -2.100 -0.540 -7.536 1.00 96.12 107 ALA A N 1
ATOM 843 C CA . ALA A 1 107 ? -2.560 0.777 -7.107 1.00 96.12 107 ALA A CA 1
ATOM 844 C C . ALA A 1 107 ? -3.428 0.717 -5.844 1.00 96.12 107 ALA A C 1
ATOM 846 O O . ALA A 1 107 ? -3.148 1.428 -4.886 1.00 96.12 107 ALA A O 1
ATOM 847 N N . ASN A 1 108 ? -4.454 -0.141 -5.818 1.00 94.88 108 ASN A N 1
ATOM 848 C CA . ASN A 1 108 ? -5.360 -0.267 -4.672 1.00 94.88 108 ASN A CA 1
ATOM 849 C C . ASN A 1 108 ? -4.641 -0.787 -3.422 1.00 94.88 108 ASN A C 1
ATOM 851 O O . ASN A 1 108 ? -4.921 -0.330 -2.317 1.00 94.88 108 ASN A O 1
ATOM 855 N N . THR A 1 109 ? -3.682 -1.699 -3.591 1.00 95.00 109 THR A N 1
ATOM 856 C CA . THR A 1 109 ? -2.884 -2.215 -2.469 1.00 95.00 109 THR A CA 1
ATOM 857 C C . THR A 1 109 ? -1.968 -1.127 -1.896 1.00 95.00 109 THR A C 1
ATOM 859 O O . THR A 1 109 ? -1.905 -0.935 -0.682 1.00 95.00 109 THR A O 1
ATOM 862 N N . ALA A 1 110 ? -1.311 -0.346 -2.760 1.00 95.19 110 ALA A N 1
ATOM 863 C CA . ALA A 1 110 ? -0.503 0.796 -2.337 1.00 95.19 110 ALA A CA 1
ATOM 864 C C . ALA A 1 110 ? -1.356 1.909 -1.702 1.00 95.19 110 ALA A C 1
ATOM 866 O O . ALA A 1 110 ? -0.932 2.528 -0.724 1.00 95.19 110 ALA A O 1
ATOM 867 N N . LEU A 1 111 ? -2.564 2.146 -2.229 1.00 95.31 111 LEU A N 1
ATOM 868 C CA . LEU A 1 111 ? -3.478 3.202 -1.793 1.00 95.31 111 LEU A CA 1
ATOM 869 C C . LEU A 1 111 ? -3.785 3.118 -0.298 1.00 95.31 111 LEU A C 1
ATOM 871 O O . LEU A 1 111 ? -3.844 4.154 0.359 1.00 95.31 111 LEU A O 1
ATOM 875 N N . GLU A 1 112 ? -3.928 1.915 0.260 1.00 91.81 112 GLU A N 1
ATOM 876 C CA . GLU A 1 112 ? -4.161 1.744 1.695 1.00 91.81 112 GLU A CA 1
ATOM 877 C C . GLU A 1 112 ? -3.006 2.319 2.525 1.00 91.81 112 GLU A C 1
ATOM 879 O O . GLU A 1 112 ? -3.217 3.145 3.417 1.00 91.81 112 GLU A O 1
ATOM 884 N N . SER A 1 113 ? -1.773 1.918 2.206 1.00 90.94 113 SER A N 1
ATOM 885 C CA . SER A 1 113 ? -0.568 2.387 2.902 1.00 90.94 113 SER A CA 1
ATOM 886 C C . SER A 1 113 ? -0.400 3.897 2.739 1.00 90.94 113 SER A C 1
ATOM 888 O O . SER A 1 113 ? -0.073 4.614 3.688 1.00 90.94 113 SER A O 1
ATOM 890 N N . VAL A 1 114 ? -0.709 4.393 1.540 1.00 92.88 114 VAL A N 1
ATOM 891 C CA . VAL A 1 114 ? -0.689 5.814 1.224 1.00 92.88 114 VAL A CA 1
ATOM 892 C C . VAL A 1 114 ? -1.718 6.549 2.091 1.00 92.88 114 VAL A C 1
ATOM 894 O O . VAL A 1 114 ? -1.322 7.428 2.848 1.00 92.88 114 VAL A O 1
ATOM 897 N N . ILE A 1 115 ? -2.995 6.170 2.110 1.00 93.81 115 ILE A N 1
ATOM 898 C CA . ILE A 1 115 ? -4.018 6.839 2.933 1.00 93.81 115 ILE A CA 1
ATOM 899 C C . ILE A 1 115 ? -3.684 6.771 4.428 1.00 93.81 115 ILE A C 1
ATOM 901 O O . ILE A 1 115 ? -3.800 7.782 5.122 1.00 93.81 115 ILE A O 1
ATOM 905 N N . ARG A 1 116 ? -3.209 5.626 4.936 1.00 91.31 116 ARG A N 1
ATOM 906 C CA . ARG A 1 116 ? -2.796 5.488 6.345 1.00 91.31 116 ARG A CA 1
ATOM 907 C C . ARG A 1 116 ? -1.732 6.510 6.733 1.00 91.31 116 ARG A C 1
ATOM 909 O O . ARG A 1 116 ? -1.804 7.088 7.815 1.00 91.31 116 ARG A O 1
ATOM 916 N N . MET A 1 117 ? -0.778 6.774 5.843 1.00 90.31 117 MET A N 1
ATOM 917 C CA . MET A 1 117 ? 0.222 7.814 6.066 1.00 90.31 117 MET A CA 1
ATOM 918 C C . MET A 1 117 ? -0.384 9.232 6.046 1.00 90.31 117 MET A C 1
ATOM 920 O O . MET A 1 117 ? 0.068 10.073 6.813 1.00 90.31 117 MET A O 1
ATOM 924 N N . GLU A 1 118 ? -1.445 9.483 5.265 1.00 91.06 118 GLU A N 1
ATOM 925 C CA . GLU A 1 118 ? -2.079 10.821 5.107 1.00 91.06 118 GLU A CA 1
ATOM 926 C C . GLU A 1 118 ? -2.866 11.187 6.352 1.00 91.06 118 GLU A C 1
ATOM 928 O O . GLU A 1 118 ? -2.965 12.331 6.798 1.00 91.06 118 GLU A O 1
ATOM 933 N N . LEU A 1 119 ? -3.480 10.150 6.902 1.00 93.62 119 LEU A N 1
ATOM 934 C CA . LEU A 1 119 ? -4.330 10.231 8.058 1.00 93.62 119 LEU A CA 1
ATOM 935 C C . LEU A 1 119 ? -3.542 10.028 9.347 1.00 93.62 119 LEU A C 1
ATOM 937 O O . LEU A 1 119 ? -4.170 10.006 10.393 1.00 93.62 119 LEU A O 1
ATOM 941 N N . ARG A 1 120 ? -2.204 9.923 9.324 1.00 93.62 120 ARG A N 1
ATOM 942 C CA . ARG A 1 120 ? -1.396 9.646 10.525 1.00 93.62 120 ARG A CA 1
ATOM 943 C C . ARG A 1 120 ? -1.712 10.612 11.668 1.00 93.62 120 ARG A C 1
ATOM 945 O O . ARG A 1 120 ? -2.057 10.169 12.762 1.00 93.62 120 ARG A O 1
ATOM 952 N N . ASP A 1 121 ? -1.657 11.914 11.405 1.00 93.31 121 ASP A N 1
ATOM 953 C CA . ASP A 1 121 ? -1.920 12.933 12.429 1.00 93.31 121 ASP A CA 1
ATOM 954 C C . ASP A 1 121 ? -3.401 12.996 12.815 1.00 93.31 121 ASP A C 1
ATOM 956 O O . ASP A 1 121 ? -3.740 13.217 13.978 1.00 93.31 121 ASP A O 1
ATOM 960 N N . PHE A 1 122 ? -4.291 12.735 11.854 1.00 93.62 122 PHE A N 1
ATOM 961 C CA . PHE A 1 122 ? -5.732 12.672 12.086 1.00 93.62 122 PHE A CA 1
ATOM 962 C C . PHE A 1 122 ? -6.095 11.503 13.016 1.00 93.62 122 PHE A C 1
ATOM 964 O O . PHE A 1 122 ? -6.717 11.714 14.053 1.00 93.62 122 PHE A O 1
ATOM 971 N N . ILE A 1 123 ? -5.607 10.297 12.714 1.00 94.56 123 ILE A N 1
ATOM 972 C CA . ILE A 1 123 ? -5.719 9.092 13.546 1.00 94.56 123 ILE A CA 1
ATOM 973 C C . ILE A 1 123 ? -5.089 9.340 14.921 1.00 94.56 123 ILE A C 1
ATOM 975 O O . ILE A 1 123 ? -5.678 8.996 15.943 1.00 94.56 123 ILE A O 1
ATOM 979 N N . GLY A 1 124 ? -3.920 9.986 14.971 1.00 95.00 124 GLY A N 1
ATOM 980 C CA . GLY A 1 124 ? -3.273 10.363 16.226 1.00 95.00 124 GLY A CA 1
ATOM 981 C C . GLY A 1 124 ? -4.148 11.273 17.095 1.00 95.00 124 GLY A C 1
ATOM 982 O O . GLY A 1 124 ? -4.276 11.041 18.296 1.00 95.00 124 GLY A O 1
ATOM 983 N N . SER A 1 125 ? -4.786 12.280 16.497 1.00 94.56 125 SER A N 1
ATOM 984 C CA . SER A 1 125 ? -5.730 13.171 17.184 1.00 94.56 125 SER A CA 1
ATOM 985 C C . SER A 1 125 ? -6.986 12.435 17.667 1.00 94.56 125 SER A C 1
ATOM 987 O O . SER A 1 125 ? -7.411 12.628 18.810 1.00 94.56 125 SER A O 1
ATOM 989 N N . LEU A 1 126 ? -7.559 11.559 16.833 1.00 94.44 126 LEU A N 1
ATOM 990 C CA . LEU A 1 126 ? -8.715 10.730 17.187 1.00 94.44 126 LEU A CA 1
ATOM 991 C C . LEU A 1 126 ? -8.423 9.830 18.385 1.00 94.44 126 LEU A C 1
ATOM 993 O O . LEU A 1 126 ? -9.158 9.868 19.367 1.00 94.44 126 LEU A O 1
ATOM 997 N N . ASN A 1 127 ? -7.302 9.108 18.361 1.00 94.69 127 ASN A N 1
ATOM 998 C CA . ASN A 1 127 ? -6.912 8.218 19.453 1.00 94.69 127 ASN A CA 1
ATOM 999 C C . ASN A 1 127 ? -6.710 8.977 20.771 1.00 94.69 127 ASN A C 1
ATOM 1001 O O . ASN A 1 127 ? -7.156 8.524 21.822 1.00 94.69 127 ASN A O 1
ATOM 1005 N N . ARG A 1 128 ? -6.103 10.174 20.737 1.00 95.75 128 ARG A N 1
ATOM 1006 C CA . ARG A 1 128 ? -5.970 11.016 21.942 1.00 95.75 128 ARG A CA 1
ATOM 1007 C C . ARG A 1 128 ? -7.328 11.445 22.499 1.00 95.75 128 ARG A C 1
ATOM 1009 O O . ARG A 1 128 ? -7.492 11.528 23.713 1.00 95.75 128 ARG A O 1
ATOM 1016 N N . ARG A 1 129 ? -8.295 11.771 21.639 1.00 95.25 129 ARG A N 1
ATOM 1017 C CA . ARG A 1 129 ? -9.654 12.143 22.067 1.00 95.25 129 ARG A CA 1
ATOM 1018 C C . ARG A 1 129 ? -10.425 10.953 22.619 1.00 95.25 129 ARG A C 1
ATOM 1020 O O . ARG A 1 129 ? -11.011 11.094 23.688 1.00 95.25 129 ARG A O 1
ATOM 1027 N N . LEU A 1 130 ? -10.359 9.805 21.947 1.00 95.44 130 LEU A N 1
ATOM 1028 C CA . LEU A 1 130 ? -10.946 8.557 22.421 1.00 95.44 130 LEU A CA 1
ATOM 1029 C C . LEU A 1 130 ? -10.427 8.213 23.819 1.00 95.44 130 LEU A C 1
A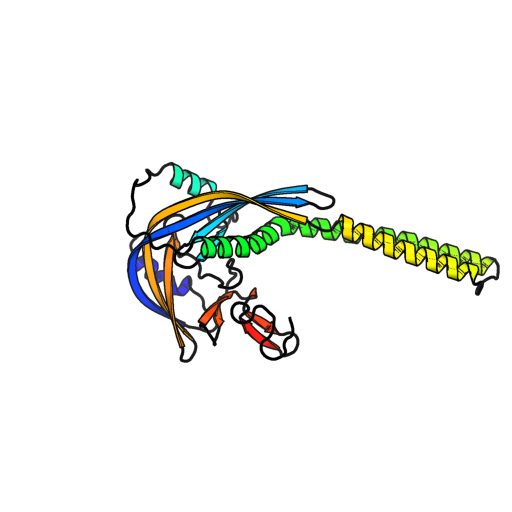TOM 1031 O O . LEU A 1 130 ? -11.232 8.043 24.728 1.00 95.44 130 LEU A O 1
ATOM 1035 N N . ASN A 1 131 ? -9.106 8.208 24.015 1.00 96.31 131 ASN A N 1
ATOM 1036 C CA . ASN A 1 131 ? -8.502 7.882 25.309 1.00 96.31 131 ASN A CA 1
ATOM 1037 C C . ASN A 1 131 ? -8.962 8.841 26.412 1.00 96.31 131 ASN A C 1
ATOM 1039 O O . ASN A 1 131 ? -9.449 8.385 27.439 1.00 96.31 131 ASN A O 1
ATOM 1043 N N . ARG A 1 132 ? -8.928 10.160 26.168 1.00 96.75 132 ARG A N 1
ATOM 1044 C CA . ARG A 1 132 ? -9.427 11.153 27.140 1.00 96.75 132 ARG A CA 1
ATOM 1045 C C . ARG A 1 132 ? -10.907 10.968 27.475 1.00 96.75 132 ARG A C 1
ATOM 1047 O O . ARG A 1 132 ? -11.318 11.225 28.601 1.00 96.75 132 ARG A O 1
ATOM 1054 N N . ASN A 1 133 ? -11.727 10.576 26.502 1.00 96.06 133 ASN A N 1
ATOM 1055 C CA . ASN A 1 133 ? -13.150 10.338 26.734 1.00 96.06 133 ASN A CA 1
ATOM 1056 C C . ASN A 1 133 ? -13.388 9.038 27.508 1.00 96.06 133 ASN A C 1
ATOM 1058 O O . ASN A 1 133 ? -14.248 9.019 28.384 1.00 96.06 133 ASN A O 1
ATOM 1062 N N . ILE A 1 134 ? -12.619 7.983 27.225 1.00 96.62 134 ILE A N 1
ATOM 1063 C CA . ILE A 1 134 ? -12.656 6.735 27.992 1.00 96.62 134 ILE A CA 1
ATOM 1064 C C . ILE A 1 134 ? -12.244 7.000 29.441 1.00 96.62 134 ILE A C 1
ATOM 1066 O O . ILE A 1 134 ? -12.988 6.613 30.334 1.00 96.62 134 ILE A O 1
ATOM 1070 N N . GLU A 1 135 ? -11.129 7.701 29.671 1.00 97.19 135 GLU A N 1
ATOM 1071 C CA . GLU A 1 135 ? -10.651 8.073 31.013 1.00 97.19 135 GLU A CA 1
ATOM 1072 C C . GLU A 1 135 ? -11.744 8.798 31.809 1.00 97.19 135 GLU A C 1
ATOM 1074 O O . GLU A 1 135 ? -12.134 8.343 32.877 1.00 97.19 135 GLU A O 1
ATOM 1079 N N . ARG A 1 136 ? -12.355 9.844 31.236 1.00 96.88 136 ARG A N 1
ATOM 1080 C CA . ARG A 1 136 ? -13.451 10.583 31.892 1.00 96.88 136 ARG A CA 1
ATOM 1081 C C . ARG A 1 136 ? -14.657 9.712 32.243 1.00 96.88 136 ARG A C 1
ATOM 1083 O O . ARG A 1 136 ? -15.287 9.929 33.274 1.00 96.88 136 ARG A O 1
ATOM 1090 N N . VAL A 1 137 ? -15.023 8.779 31.363 1.00 96.44 137 VAL A N 1
ATOM 1091 C CA . VAL A 1 137 ? -16.147 7.863 31.602 1.00 96.44 137 VAL A CA 1
ATOM 1092 C C . VAL A 1 137 ? -15.800 6.879 32.717 1.00 96.44 137 VAL A C 1
ATOM 1094 O O . VAL A 1 137 ? -16.625 6.663 33.602 1.00 96.44 137 VAL A O 1
ATOM 1097 N N . VAL A 1 138 ? -14.589 6.322 32.709 1.00 96.00 138 VAL A N 1
ATOM 1098 C CA . VAL A 1 138 ? -14.106 5.426 33.767 1.00 96.00 138 VAL A CA 1
ATOM 1099 C C . VAL A 1 138 ? -14.112 6.145 35.115 1.00 96.00 138 VAL A C 1
ATOM 1101 O O . VAL A 1 138 ? -14.787 5.672 36.025 1.00 96.00 138 VAL A O 1
ATOM 1104 N N . ASP A 1 139 ? -13.493 7.324 35.214 1.00 97.00 139 ASP A N 1
ATOM 1105 C CA . ASP A 1 139 ? -13.418 8.110 36.455 1.00 97.00 139 ASP A CA 1
ATOM 1106 C C . ASP A 1 139 ? -14.812 8.406 37.042 1.00 97.00 139 ASP A C 1
ATOM 1108 O O . ASP A 1 139 ? -15.046 8.299 38.252 1.00 97.00 139 ASP A O 1
ATOM 1112 N N . TYR A 1 140 ? -15.774 8.751 36.179 1.00 97.31 140 TYR A N 1
ATOM 1113 C CA . TYR A 1 140 ? -17.158 9.011 36.575 1.00 97.31 140 TYR A CA 1
ATOM 1114 C C . TYR A 1 140 ? -17.832 7.773 37.183 1.00 97.31 140 TYR A C 1
ATOM 1116 O O . TYR A 1 140 ? -18.417 7.846 38.270 1.00 97.31 140 TYR A O 1
ATOM 1124 N N . TYR A 1 141 ? -17.747 6.625 36.507 1.00 96.12 141 TYR A N 1
ATOM 1125 C CA . TYR A 1 141 ? -18.379 5.396 36.985 1.00 96.12 141 TYR A CA 1
ATOM 1126 C C . TYR A 1 141 ? -17.648 4.801 38.197 1.00 96.12 141 TYR A C 1
ATOM 1128 O O . TYR A 1 141 ? -18.304 4.256 39.084 1.00 96.12 141 TYR A O 1
ATOM 1136 N N . GLU A 1 142 ? -16.327 4.950 38.305 1.00 94.62 142 GLU A N 1
ATOM 1137 C CA . GLU A 1 142 ? -15.567 4.567 39.502 1.00 94.62 142 GLU A CA 1
ATOM 1138 C C . GLU A 1 142 ? -15.978 5.397 40.721 1.00 94.62 142 GLU A C 1
ATOM 1140 O O . GLU A 1 142 ? -16.230 4.838 41.795 1.00 94.62 142 GLU A O 1
ATOM 1145 N N . THR A 1 143 ? -16.162 6.709 40.544 1.00 95.94 143 THR A N 1
ATOM 1146 C CA . THR A 1 143 ? -16.709 7.585 41.589 1.00 95.94 143 THR A CA 1
ATOM 1147 C C . THR A 1 143 ? -18.094 7.097 42.023 1.00 95.94 143 THR A C 1
ATOM 1149 O O . THR A 1 143 ? -18.330 6.898 43.216 1.00 95.94 143 THR A O 1
ATOM 1152 N N . MET A 1 144 ? -18.983 6.780 41.075 1.00 93.25 144 MET A N 1
ATOM 1153 C CA . MET A 1 144 ? -20.330 6.267 41.361 1.00 93.25 144 MET A CA 1
ATOM 1154 C C . MET A 1 144 ? -20.320 4.920 42.109 1.00 93.25 144 MET A C 1
ATOM 1156 O O . MET A 1 144 ? -21.119 4.707 43.031 1.00 93.25 144 MET A O 1
ATOM 1160 N N . ILE A 1 145 ? -19.412 4.010 41.744 1.00 92.81 145 ILE A N 1
ATOM 1161 C CA . ILE A 1 145 ? -19.220 2.732 42.444 1.00 92.81 145 ILE A CA 1
ATOM 1162 C C . ILE A 1 145 ? -18.747 2.991 43.878 1.00 92.81 145 ILE A C 1
ATOM 1164 O O . ILE A 1 145 ? -19.334 2.443 44.815 1.00 92.81 145 ILE A O 1
ATOM 1168 N N . SER A 1 146 ? -17.747 3.858 44.064 1.00 92.44 146 SER A N 1
ATOM 1169 C CA . SER A 1 146 ? -17.199 4.171 45.389 1.00 92.44 146 SER A CA 1
ATOM 1170 C C . SER A 1 146 ? -18.246 4.812 46.310 1.00 92.44 146 SER A C 1
ATOM 1172 O O . SER A 1 146 ? -18.392 4.406 47.464 1.00 92.44 146 SER A O 1
ATOM 1174 N N . GLU A 1 147 ? -19.064 5.736 45.795 1.00 92.31 147 GLU A N 1
ATOM 1175 C CA . GLU A 1 147 ? -20.168 6.340 46.543 1.00 92.31 147 GLU A CA 1
ATOM 1176 C C . GLU A 1 147 ? -21.221 5.304 46.949 1.00 92.31 147 GLU A C 1
ATOM 1178 O O . GLU A 1 147 ? -21.742 5.341 48.069 1.00 92.31 147 GLU A O 1
ATOM 1183 N N . THR A 1 148 ? -21.534 4.365 46.054 1.00 89.06 148 THR A N 1
ATOM 1184 C CA . THR A 1 148 ? -22.489 3.282 46.320 1.00 89.06 148 THR A CA 1
ATOM 1185 C C . THR A 1 148 ? -21.979 2.370 47.438 1.00 89.06 148 THR A C 1
ATOM 1187 O O . THR A 1 148 ? -22.728 2.070 48.371 1.00 89.06 148 THR A O 1
ATOM 1190 N N . GLN A 1 149 ? -20.694 2.007 47.404 1.00 88.44 149 GLN A N 1
ATOM 1191 C CA . GLN A 1 149 ? -20.040 1.218 48.452 1.00 88.44 149 GLN A CA 1
ATOM 1192 C C . GLN A 1 149 ? -20.012 1.963 49.793 1.00 88.44 149 GLN A C 1
ATOM 1194 O O . GLN A 1 149 ? -20.410 1.407 50.816 1.00 88.44 149 GLN A O 1
ATOM 1199 N N . GLN A 1 150 ? -19.629 3.244 49.810 1.00 89.19 150 GLN A N 1
ATOM 1200 C CA . GLN A 1 150 ? -19.608 4.031 51.047 1.00 89.19 150 GLN A CA 1
ATOM 1201 C C . GLN A 1 150 ? -20.996 4.170 51.684 1.00 89.19 150 GLN A C 1
ATOM 1203 O O . GLN A 1 150 ? -21.123 4.124 52.910 1.00 89.19 150 GLN A O 1
ATOM 1208 N N . ARG A 1 151 ? -22.056 4.320 50.878 1.00 86.75 151 ARG A N 1
ATOM 1209 C CA . ARG A 1 151 ? -23.441 4.355 51.380 1.00 86.75 151 ARG A CA 1
ATOM 1210 C C . ARG A 1 151 ? -23.868 3.016 51.983 1.00 86.75 151 ARG A C 1
ATOM 1212 O O . ARG A 1 151 ? -24.598 3.027 52.972 1.00 86.75 151 ARG A O 1
ATOM 1219 N N . ALA A 1 152 ? -23.425 1.892 51.419 1.00 85.12 152 ALA A N 1
ATOM 1220 C CA . ALA A 1 152 ? -23.689 0.564 51.970 1.00 85.12 152 ALA A CA 1
ATOM 1221 C C . ALA A 1 152 ? -22.965 0.352 53.309 1.00 85.12 152 ALA A C 1
ATOM 1223 O O . ALA A 1 152 ? -23.597 -0.061 54.282 1.00 85.12 152 ALA A O 1
ATOM 1224 N N . ILE A 1 153 ? -21.689 0.755 53.396 1.00 84.44 153 ILE A N 1
ATOM 1225 C CA . ILE A 1 153 ? -20.890 0.707 54.631 1.00 84.44 153 ILE A CA 1
ATOM 1226 C C . ILE A 1 153 ? -21.543 1.540 55.741 1.00 84.44 153 ILE A C 1
ATOM 1228 O O . ILE A 1 153 ? -21.769 1.033 56.836 1.00 84.44 153 ILE A O 1
ATOM 1232 N N . LYS A 1 154 ? -21.934 2.791 55.457 1.00 84.88 154 LYS A N 1
ATOM 1233 C CA . LYS A 1 154 ? -22.600 3.673 56.439 1.00 84.88 154 LYS A CA 1
ATOM 1234 C C . LYS A 1 154 ? -23.940 3.131 56.949 1.00 84.88 154 LYS A C 1
ATOM 1236 O O . LYS A 1 154 ? -24.372 3.521 58.027 1.00 84.88 154 LYS A O 1
ATOM 1241 N N . LYS A 1 155 ? -24.607 2.267 56.179 1.00 80.81 155 LYS A N 1
ATOM 1242 C CA . LYS A 1 155 ? -25.881 1.632 56.551 1.00 80.81 155 LYS A CA 1
ATOM 1243 C C . LYS A 1 155 ? -25.713 0.262 57.219 1.00 80.81 155 LYS A C 1
ATOM 1245 O O . LYS A 1 155 ? -26.721 -0.333 57.574 1.00 80.81 155 LYS A O 1
ATOM 1250 N N . GLY A 1 156 ? -24.482 -0.236 57.378 1.00 74.69 156 GLY A N 1
ATOM 1251 C CA . GLY A 1 156 ? -24.217 -1.576 57.915 1.00 74.69 156 GLY A CA 1
ATOM 1252 C C . GLY A 1 156 ? -24.555 -2.724 56.953 1.00 74.69 156 GLY A C 1
ATOM 1253 O O . GLY A 1 156 ? -24.576 -3.875 57.368 1.00 74.69 156 GLY A O 1
ATOM 1254 N N . ASN A 1 157 ? -24.788 -2.429 55.669 1.00 71.19 157 ASN A N 1
ATOM 1255 C CA . ASN A 1 157 ? -25.238 -3.378 54.641 1.00 71.19 157 ASN A CA 1
ATOM 1256 C C . ASN A 1 157 ? -24.080 -3.822 53.726 1.00 71.19 157 ASN A C 1
ATOM 1258 O O . ASN A 1 157 ? -24.209 -3.807 52.501 1.00 71.19 157 ASN A O 1
ATOM 1262 N N . VAL A 1 158 ? -22.923 -4.150 54.309 1.00 61.31 158 VAL A N 1
ATOM 1263 C CA . VAL A 1 158 ? -21.672 -4.396 53.560 1.00 61.31 158 VAL A CA 1
ATOM 1264 C C . VAL A 1 158 ? -21.767 -5.617 52.623 1.00 61.31 158 VAL A C 1
ATOM 1266 O O . VAL A 1 158 ? -21.130 -5.589 51.578 1.00 61.31 158 VAL A O 1
ATOM 1269 N N . ASP A 1 159 ? -22.653 -6.578 52.917 1.00 64.06 159 ASP A N 1
ATOM 1270 C CA . ASP A 1 159 ? -22.932 -7.792 52.117 1.00 64.06 159 ASP A CA 1
ATOM 1271 C C . ASP A 1 159 ? -24.403 -7.881 51.641 1.00 64.06 159 ASP A C 1
ATOM 1273 O O . ASP A 1 159 ? -24.991 -8.956 51.515 1.00 64.06 159 ASP A O 1
ATOM 1277 N N . ASP A 1 160 ? -25.064 -6.743 51.406 1.00 78.62 160 ASP A N 1
ATOM 1278 C CA . ASP A 1 160 ? -26.419 -6.756 50.839 1.00 78.62 160 ASP A CA 1
ATOM 1279 C C . ASP A 1 160 ? -26.364 -7.081 49.336 1.00 78.62 160 ASP A C 1
ATOM 1281 O O . ASP A 1 160 ? -25.834 -6.293 48.547 1.00 78.62 160 ASP A O 1
ATOM 1285 N N . ALA A 1 161 ? -26.975 -8.198 48.927 1.00 81.12 161 ALA A N 1
ATOM 1286 C CA . ALA A 1 161 ? -27.101 -8.619 47.527 1.00 81.12 161 ALA A CA 1
ATOM 1287 C C . ALA A 1 161 ? -27.648 -7.499 46.617 1.00 81.12 161 ALA A C 1
ATOM 1289 O O . ALA A 1 161 ? -27.243 -7.364 45.462 1.00 81.12 161 ALA A O 1
ATOM 1290 N N . LYS A 1 162 ? -28.502 -6.610 47.149 1.00 82.38 162 LYS A N 1
ATOM 1291 C CA . LYS A 1 162 ? -29.007 -5.445 46.400 1.00 82.38 162 LYS A CA 1
ATOM 1292 C C . LYS A 1 162 ? -27.919 -4.427 46.057 1.00 82.38 162 LYS A C 1
ATOM 1294 O O . LYS A 1 162 ? -28.061 -3.693 45.078 1.00 82.38 162 LYS A O 1
ATOM 1299 N N . THR A 1 163 ? -26.876 -4.311 46.874 1.00 82.69 163 THR A N 1
ATOM 1300 C CA . THR A 1 163 ? -25.735 -3.422 46.619 1.00 82.69 163 THR A CA 1
ATOM 1301 C C . THR A 1 163 ? -24.827 -4.023 45.552 1.00 82.69 163 THR A C 1
ATOM 1303 O O . THR A 1 163 ? -24.414 -3.309 44.637 1.00 82.69 163 THR A O 1
ATOM 1306 N N . GLU A 1 164 ? -24.573 -5.330 45.615 1.00 86.06 164 GLU A N 1
ATOM 1307 C CA . GLU A 1 164 ? -23.792 -6.041 44.599 1.00 86.06 164 GLU A CA 1
ATOM 1308 C C . GLU A 1 164 ? -24.455 -5.983 43.219 1.00 86.06 164 GLU A C 1
ATOM 1310 O O . GLU A 1 164 ? -23.795 -5.633 42.237 1.00 86.06 164 GLU A O 1
ATOM 1315 N N . ASP A 1 165 ? -25.767 -6.223 43.145 1.00 90.25 165 ASP A N 1
ATOM 1316 C CA . ASP A 1 165 ? -26.533 -6.132 41.898 1.00 90.25 165 ASP A CA 1
ATOM 1317 C C . ASP A 1 165 ? -26.475 -4.725 41.290 1.00 90.25 165 ASP A C 1
ATOM 1319 O O . ASP A 1 165 ? -26.297 -4.571 40.078 1.00 90.25 165 ASP A O 1
ATOM 1323 N N . LYS A 1 166 ? -26.544 -3.678 42.124 1.00 89.69 166 LYS A N 1
ATOM 1324 C CA . LYS A 1 166 ? -26.379 -2.288 41.670 1.00 89.69 166 LYS A CA 1
ATOM 1325 C C . LYS A 1 166 ? -24.983 -2.031 41.117 1.00 89.69 166 LYS A C 1
ATOM 1327 O O . LYS A 1 166 ? -24.861 -1.466 40.035 1.00 89.69 166 LYS A O 1
ATOM 1332 N N . ILE A 1 167 ? -23.932 -2.463 41.812 1.00 90.81 167 ILE A N 1
ATOM 1333 C CA . ILE A 1 167 ? -22.550 -2.309 41.331 1.00 90.81 167 ILE A CA 1
ATOM 1334 C C . ILE A 1 167 ? -22.355 -3.070 40.013 1.00 90.81 167 ILE A C 1
ATOM 1336 O O . ILE A 1 167 ? -21.709 -2.567 39.093 1.00 90.81 167 ILE A O 1
ATOM 1340 N N . LYS A 1 168 ? -22.934 -4.267 39.886 1.00 93.75 168 LYS A N 1
ATOM 1341 C CA . LYS A 1 168 ? -22.886 -5.064 38.656 1.00 93.75 168 LYS A CA 1
ATOM 1342 C C . LYS A 1 168 ? -23.607 -4.374 37.495 1.00 93.75 168 LYS A C 1
ATOM 1344 O O . LYS A 1 168 ? -23.086 -4.381 36.377 1.00 93.75 168 LYS A O 1
ATOM 1349 N N . ALA A 1 169 ? -24.756 -3.749 37.750 1.00 94.88 169 ALA A N 1
ATOM 1350 C CA . ALA A 1 169 ? -25.465 -2.943 36.760 1.00 94.88 169 ALA A CA 1
ATOM 1351 C C . ALA A 1 169 ? -24.610 -1.750 36.299 1.00 94.88 169 ALA A C 1
ATOM 1353 O O . ALA A 1 169 ? -24.403 -1.589 35.098 1.00 94.88 169 ALA A O 1
ATOM 1354 N N . ILE A 1 170 ? -24.011 -1.008 37.238 1.00 93.69 170 ILE A N 1
ATOM 1355 C CA . ILE A 1 170 ? -23.119 0.124 36.941 1.00 93.69 170 ILE A CA 1
ATOM 1356 C C . ILE A 1 170 ? -21.917 -0.320 36.088 1.00 93.69 170 ILE A C 1
ATOM 1358 O O . ILE A 1 170 ? -21.604 0.299 35.075 1.00 93.69 170 ILE A O 1
ATOM 1362 N N . LYS A 1 171 ? -21.262 -1.434 36.440 1.00 94.50 171 LYS A N 1
ATOM 1363 C CA . LYS A 1 171 ? -20.142 -1.990 35.655 1.00 94.50 171 LYS A CA 1
ATOM 1364 C C . LYS A 1 171 ? -20.559 -2.417 34.249 1.00 94.50 171 LYS A C 1
ATOM 1366 O O . LYS A 1 171 ? -19.785 -2.280 33.301 1.00 94.50 171 LYS A O 1
ATOM 1371 N N . THR A 1 172 ? -21.766 -2.959 34.117 1.00 96.38 172 THR A N 1
ATOM 1372 C CA . THR A 1 172 ? -22.322 -3.327 32.813 1.00 96.38 172 THR A CA 1
ATOM 1373 C C . THR A 1 172 ? -22.500 -2.073 31.966 1.00 96.38 172 THR A C 1
ATOM 1375 O O . THR A 1 172 ? -22.019 -2.038 30.838 1.00 96.38 172 THR A O 1
ATOM 1378 N N . GLU A 1 173 ? -23.100 -1.023 32.525 1.00 96.06 173 GLU A N 1
ATOM 1379 C CA . GLU A 1 173 ? -23.291 0.264 31.855 1.00 96.06 173 GLU A CA 1
ATOM 1380 C C . GLU A 1 173 ? -21.966 0.919 31.440 1.00 96.06 173 GLU A C 1
ATOM 1382 O O . GLU A 1 173 ? -21.832 1.326 30.287 1.00 96.06 173 GLU A O 1
ATOM 1387 N N . LEU A 1 174 ? -20.953 0.915 32.317 1.00 95.94 174 LEU A N 1
ATOM 1388 C CA . LEU A 1 174 ? -19.595 1.359 31.989 1.00 95.94 174 LEU A CA 1
ATOM 1389 C C . LEU A 1 174 ? -19.062 0.636 30.744 1.00 95.94 174 LEU A C 1
ATOM 1391 O O . LEU A 1 174 ? -18.624 1.283 29.795 1.00 95.94 174 LEU A O 1
ATOM 1395 N N . LYS A 1 175 ? -19.152 -0.701 30.706 1.00 95.25 175 LYS A N 1
ATOM 1396 C CA . LYS A 1 175 ? -18.698 -1.494 29.554 1.00 95.25 175 LYS A CA 1
ATOM 1397 C C . LYS A 1 175 ? -19.430 -1.099 28.268 1.00 95.25 175 LYS A C 1
ATOM 1399 O O . LYS A 1 175 ? -18.788 -0.943 27.228 1.00 95.25 175 LYS A O 1
ATOM 1404 N N . TRP A 1 176 ? -20.751 -0.925 28.332 1.00 96.69 176 TRP A N 1
ATOM 1405 C CA . TRP A 1 176 ? -21.543 -0.455 27.193 1.00 96.69 176 TRP A CA 1
ATOM 1406 C C . TRP A 1 176 ? -21.098 0.933 26.738 1.00 96.69 176 TRP A C 1
ATOM 1408 O O . TRP A 1 176 ? -20.919 1.151 25.541 1.00 96.69 176 TRP A O 1
ATOM 1418 N N . LYS A 1 177 ? -20.851 1.855 27.675 1.00 95.69 177 LYS A N 1
ATOM 1419 C CA . LYS A 1 177 ? -20.477 3.230 27.347 1.00 95.69 177 LYS A CA 1
ATOM 1420 C C . LYS A 1 177 ? -19.075 3.343 26.758 1.00 95.69 177 LYS A C 1
ATOM 1422 O O . LYS A 1 177 ? -18.864 4.109 25.820 1.00 95.69 177 LYS A O 1
ATOM 1427 N N . THR A 1 178 ? -18.130 2.540 27.236 1.00 95.25 178 THR A N 1
ATOM 1428 C CA . THR A 1 178 ? -16.805 2.428 26.617 1.00 95.25 178 THR A CA 1
ATOM 1429 C C . THR A 1 178 ? -16.908 1.879 25.193 1.00 95.25 178 THR A C 1
ATOM 1431 O O . THR A 1 178 ? -16.274 2.417 24.288 1.00 95.25 178 THR A O 1
ATOM 1434 N N . GLN A 1 179 ? -17.734 0.854 24.958 1.00 95.00 179 GLN A N 1
ATOM 1435 C CA . GLN A 1 179 ? -17.915 0.290 23.617 1.00 95.00 179 GLN A CA 1
ATOM 1436 C C . GLN A 1 179 ? -18.588 1.278 22.649 1.00 95.00 179 GLN A C 1
ATOM 1438 O O . GLN A 1 179 ? -18.205 1.350 21.480 1.00 95.00 179 GLN A O 1
ATOM 1443 N N . ASP A 1 180 ? -19.558 2.052 23.132 1.00 95.25 180 ASP A N 1
ATOM 1444 C CA . ASP A 1 180 ? -20.220 3.139 22.399 1.00 95.25 180 ASP A CA 1
ATOM 1445 C C . ASP A 1 180 ? -19.205 4.203 21.942 1.00 95.25 180 ASP A C 1
ATOM 1447 O O . ASP A 1 180 ? -19.173 4.584 20.769 1.00 95.25 180 ASP A O 1
ATOM 1451 N N . LEU A 1 181 ? -18.281 4.598 22.829 1.00 94.69 181 LEU A N 1
ATOM 1452 C CA . LEU A 1 181 ? -17.174 5.496 22.485 1.00 94.69 181 LEU A CA 1
ATOM 1453 C C . LEU A 1 181 ? -16.237 4.886 21.439 1.00 94.69 181 LEU A C 1
ATOM 1455 O O . LEU A 1 181 ? -15.938 5.536 20.441 1.00 94.69 181 LEU A O 1
ATOM 1459 N N . VAL A 1 182 ? -15.796 3.640 21.623 1.00 94.12 182 VAL A N 1
ATOM 1460 C CA . VAL A 1 182 ? -14.925 2.961 20.646 1.00 94.12 182 VAL A CA 1
ATOM 1461 C C . VAL A 1 182 ? -15.591 2.904 19.270 1.00 94.12 182 VAL A C 1
ATOM 1463 O O . VAL A 1 182 ? -14.940 3.158 18.261 1.00 94.12 182 VAL A O 1
ATOM 1466 N N . THR A 1 183 ? -16.893 2.627 19.231 1.00 93.06 183 THR A N 1
ATOM 1467 C CA . THR A 1 183 ? -17.669 2.567 17.986 1.00 93.06 183 THR A CA 1
ATOM 1468 C C . THR A 1 183 ? -17.807 3.949 17.345 1.00 93.06 183 THR A C 1
ATOM 1470 O O . THR A 1 183 ? -17.629 4.082 16.140 1.00 93.06 183 THR A O 1
ATOM 1473 N N . SER A 1 184 ? -18.049 4.992 18.141 1.00 92.00 184 SER A N 1
ATOM 1474 C CA . SER A 1 184 ? -18.177 6.375 17.656 1.00 92.00 184 SER A CA 1
ATOM 1475 C C . SER A 1 184 ? -16.870 6.930 17.078 1.00 92.00 184 SER A C 1
ATOM 1477 O O . SER A 1 184 ? -16.885 7.712 16.131 1.00 92.00 184 SER A O 1
ATOM 1479 N N . PHE A 1 185 ? -15.728 6.510 17.626 1.00 93.44 185 PHE A N 1
ATOM 1480 C CA . PHE A 1 185 ? -14.400 6.881 17.129 1.00 93.44 185 PHE A CA 1
ATOM 1481 C C . PHE A 1 185 ? -13.845 5.898 16.086 1.00 93.44 185 PHE A C 1
ATOM 1483 O O . PHE A 1 185 ? -12.728 6.092 15.601 1.00 93.44 185 PHE A O 1
ATOM 1490 N N . ALA A 1 186 ? -14.597 4.854 15.717 1.00 93.12 186 ALA A N 1
ATOM 1491 C CA . ALA A 1 186 ? -14.173 3.910 14.696 1.00 93.12 186 ALA A CA 1
ATOM 1492 C C . ALA A 1 186 ? -14.077 4.619 13.340 1.00 93.12 186 ALA A C 1
ATOM 1494 O O . ALA A 1 186 ? -15.051 5.164 12.824 1.00 93.12 186 ALA A O 1
ATOM 1495 N N . LEU A 1 187 ? -12.880 4.605 12.756 1.00 93.81 187 LEU A N 1
ATOM 1496 C CA . LEU A 1 187 ? -12.616 5.295 11.505 1.00 93.81 187 LEU A CA 1
ATOM 1497 C C . LEU A 1 187 ? -13.053 4.442 10.310 1.00 93.81 187 LEU A C 1
ATOM 1499 O O . LEU A 1 187 ? -12.475 3.387 10.048 1.00 93.81 187 LEU A O 1
ATOM 1503 N N . ASN A 1 188 ? -14.024 4.931 9.543 1.00 95.25 188 ASN A N 1
ATOM 1504 C CA . ASN A 1 188 ? -14.414 4.352 8.263 1.00 95.25 188 ASN A CA 1
ATOM 1505 C C . ASN A 1 188 ? -13.778 5.141 7.116 1.00 95.25 188 ASN A C 1
ATOM 1507 O O . ASN A 1 188 ? -13.911 6.362 7.056 1.00 95.25 188 ASN A O 1
ATOM 1511 N N . ILE A 1 189 ? -13.097 4.453 6.201 1.00 95.94 189 ILE A N 1
ATOM 1512 C CA . ILE A 1 189 ? -12.452 5.071 5.042 1.00 95.94 189 ILE A CA 1
ATOM 1513 C C . ILE A 1 189 ? -13.101 4.520 3.780 1.00 95.94 189 ILE A C 1
ATOM 1515 O O . ILE A 1 189 ? -13.059 3.318 3.523 1.00 95.94 189 ILE A O 1
ATOM 1519 N N . LYS A 1 190 ? -13.656 5.417 2.968 1.00 96.69 190 LYS A N 1
ATOM 1520 C CA . LYS A 1 190 ? -14.132 5.119 1.617 1.00 96.69 190 LYS A CA 1
ATOM 1521 C C . LYS A 1 190 ? -13.171 5.701 0.598 1.00 96.69 190 LYS A C 1
ATOM 1523 O O . LYS A 1 190 ? -12.646 6.794 0.804 1.00 96.69 190 LYS A O 1
ATOM 1528 N N . THR A 1 191 ? -12.968 4.982 -0.496 1.00 96.88 191 THR A N 1
ATOM 1529 C CA . THR A 1 191 ? -12.142 5.419 -1.620 1.00 96.88 191 THR A CA 1
ATOM 1530 C C . THR A 1 191 ? -12.933 5.326 -2.914 1.00 96.88 191 THR A C 1
ATOM 1532 O O . THR A 1 191 ? -13.783 4.453 -3.078 1.00 96.88 191 THR A O 1
ATOM 1535 N N . GLU A 1 192 ? -12.669 6.252 -3.825 1.00 96.94 192 GLU A N 1
ATOM 1536 C CA . GLU A 1 192 ? -13.324 6.317 -5.126 1.00 96.94 192 GLU A CA 1
ATOM 1537 C C . GLU A 1 192 ? -12.319 6.760 -6.181 1.00 96.94 192 GLU A C 1
ATOM 1539 O O . GLU A 1 192 ? -11.637 7.772 -6.010 1.00 96.94 192 GLU A O 1
ATOM 1544 N N . LEU A 1 193 ? -12.229 6.001 -7.273 1.00 97.00 193 LEU A N 1
ATOM 1545 C CA . LEU A 1 193 ? -11.430 6.377 -8.432 1.00 97.00 193 LEU A CA 1
ATOM 1546 C C . LEU A 1 193 ? -12.133 7.518 -9.176 1.00 97.00 193 LEU A C 1
ATOM 1548 O O . LEU A 1 193 ? -13.229 7.335 -9.695 1.00 97.00 193 LEU A O 1
ATOM 1552 N N . LEU A 1 194 ? -11.483 8.676 -9.252 1.00 95.81 194 LEU A N 1
ATOM 1553 C CA . LEU A 1 194 ? -11.983 9.844 -9.977 1.00 95.81 194 LEU A CA 1
ATOM 1554 C C . LEU A 1 194 ? -11.591 9.803 -11.453 1.00 95.81 194 LEU A C 1
ATOM 1556 O O . LEU A 1 194 ? -12.396 10.121 -12.324 1.00 95.81 194 LEU A O 1
ATOM 1560 N N . SER A 1 195 ? -10.340 9.444 -11.739 1.00 93.31 195 SER A N 1
ATOM 1561 C CA . SER A 1 195 ? -9.830 9.390 -13.107 1.00 93.31 195 SER A CA 1
ATOM 1562 C C . SER A 1 195 ? -8.588 8.513 -13.227 1.00 93.31 195 SER A C 1
ATOM 1564 O O . SER A 1 195 ? -7.855 8.286 -12.259 1.00 93.31 195 SER A O 1
ATOM 1566 N N . ALA A 1 196 ? -8.369 8.021 -14.446 1.00 92.81 196 ALA A N 1
ATOM 1567 C CA . ALA A 1 196 ? -7.212 7.234 -14.836 1.00 92.81 196 ALA A CA 1
ATOM 1568 C C . ALA A 1 196 ? -6.689 7.729 -16.188 1.00 92.81 196 ALA A C 1
ATOM 1570 O O . ALA A 1 196 ? -7.420 7.725 -17.178 1.00 92.81 196 ALA A O 1
ATOM 1571 N N . THR A 1 197 ? -5.419 8.118 -16.233 1.00 89.50 197 THR A N 1
ATOM 1572 C CA . THR A 1 197 ? -4.758 8.620 -17.439 1.00 89.50 197 THR A CA 1
ATOM 1573 C C . THR A 1 197 ? -3.517 7.792 -17.707 1.00 89.50 197 THR A C 1
ATOM 1575 O O . THR A 1 197 ? -2.601 7.745 -16.887 1.00 89.50 197 THR A O 1
ATOM 1578 N N . ARG A 1 198 ? -3.464 7.141 -18.870 1.00 90.44 198 ARG A N 1
ATOM 1579 C CA . ARG A 1 198 ? -2.254 6.448 -19.314 1.00 90.44 198 ARG A CA 1
ATOM 1580 C C . ARG A 1 198 ? -1.315 7.435 -19.992 1.00 90.44 198 ARG A C 1
ATOM 1582 O O . ARG A 1 198 ? -1.732 8.188 -20.866 1.00 90.44 198 ARG A O 1
ATOM 1589 N N . ILE A 1 199 ? -0.048 7.382 -19.609 1.00 88.44 199 ILE A N 1
ATOM 1590 C CA . ILE A 1 199 ? 1.024 8.207 -20.155 1.00 88.44 199 ILE A CA 1
ATOM 1591 C C . ILE A 1 199 ? 2.053 7.256 -20.752 1.00 88.44 199 ILE A C 1
ATOM 1593 O O . ILE A 1 199 ? 2.686 6.508 -20.013 1.00 88.44 199 ILE A O 1
ATOM 1597 N N . ALA A 1 200 ? 2.202 7.265 -22.074 1.00 88.50 200 ALA A N 1
ATOM 1598 C CA . ALA A 1 200 ? 3.190 6.457 -22.783 1.00 88.50 200 ALA A CA 1
ATOM 1599 C C . ALA A 1 200 ? 4.305 7.361 -23.314 1.00 88.50 200 ALA A C 1
ATOM 1601 O O . ALA A 1 200 ? 4.028 8.331 -24.021 1.00 88.50 200 ALA A O 1
ATOM 1602 N N . VAL A 1 201 ? 5.555 7.062 -22.962 1.00 86.56 201 VAL A N 1
ATOM 1603 C CA . VAL A 1 201 ? 6.724 7.845 -23.386 1.00 86.56 201 VAL A CA 1
ATOM 1604 C C . VAL A 1 201 ? 7.917 6.933 -23.689 1.00 86.56 201 VAL A C 1
ATOM 1606 O O . VAL A 1 201 ? 8.070 5.897 -23.037 1.00 86.56 201 VAL A O 1
ATOM 1609 N N . PRO A 1 202 ? 8.793 7.306 -24.640 1.00 88.81 202 PRO A N 1
ATOM 1610 C CA . PRO A 1 202 ? 10.091 6.658 -24.797 1.00 88.81 202 PRO A CA 1
ATOM 1611 C C . PRO A 1 202 ? 10.913 6.775 -23.508 1.00 88.81 202 PRO A C 1
ATOM 1613 O O . PRO A 1 202 ? 11.093 7.868 -22.965 1.00 88.81 202 PRO A O 1
ATOM 1616 N N . ALA A 1 203 ? 11.404 5.650 -23.003 1.00 91.12 203 ALA A N 1
ATOM 1617 C CA . ALA A 1 203 ? 12.156 5.561 -21.764 1.00 91.12 203 ALA A CA 1
ATOM 1618 C C . ALA A 1 203 ? 13.290 4.539 -21.872 1.00 91.12 203 ALA A C 1
ATOM 1620 O O . ALA A 1 203 ? 13.220 3.570 -22.629 1.00 91.12 203 ALA A O 1
ATOM 1621 N N . TYR A 1 204 ? 14.336 4.754 -21.071 1.00 94.38 204 TYR A N 1
ATOM 1622 C CA . TYR A 1 204 ? 15.394 3.766 -20.904 1.00 94.38 204 TYR A CA 1
ATOM 1623 C C . TYR A 1 204 ? 14.942 2.691 -19.919 1.00 94.38 204 TYR A C 1
ATOM 1625 O O . TYR A 1 204 ? 14.564 2.999 -18.784 1.00 94.38 204 TYR A O 1
ATOM 1633 N N . VAL A 1 205 ? 15.029 1.441 -20.359 1.00 95.25 205 VAL A N 1
ATOM 1634 C CA . VAL A 1 205 ? 14.807 0.236 -19.567 1.00 95.25 205 VAL A CA 1
ATOM 1635 C C . VAL A 1 205 ? 16.154 -0.451 -19.360 1.00 95.25 205 VAL A C 1
ATOM 1637 O O . VAL A 1 205 ? 16.848 -0.787 -20.318 1.00 95.25 205 VAL A O 1
ATOM 1640 N N . PHE A 1 206 ? 16.528 -0.644 -18.103 1.00 95.94 206 PHE A N 1
ATOM 1641 C CA . PHE A 1 206 ? 17.735 -1.330 -17.665 1.00 95.94 206 PHE A CA 1
ATOM 1642 C C . PHE A 1 206 ? 17.332 -2.716 -17.173 1.00 95.94 206 PHE A C 1
ATOM 1644 O O . PHE A 1 206 ? 16.742 -2.836 -16.095 1.00 95.94 206 PHE A O 1
ATOM 1651 N N . ASN A 1 207 ? 17.625 -3.765 -17.941 1.00 96.12 207 ASN A N 1
ATOM 1652 C CA . ASN A 1 207 ? 17.354 -5.118 -17.467 1.00 96.12 207 ASN A CA 1
ATOM 1653 C C . ASN A 1 207 ? 18.469 -5.539 -16.517 1.00 96.12 207 ASN A C 1
ATOM 1655 O O . ASN A 1 207 ? 19.655 -5.530 -16.868 1.00 96.12 207 ASN A O 1
ATOM 1659 N N . ILE A 1 208 ? 18.083 -5.884 -15.293 1.00 96.19 208 ILE A N 1
ATOM 1660 C CA . ILE A 1 208 ? 19.001 -6.343 -14.259 1.00 96.19 208 ILE A CA 1
ATOM 1661 C C . ILE A 1 208 ? 18.722 -7.804 -13.905 1.00 96.19 208 ILE A C 1
ATOM 1663 O O . ILE A 1 208 ? 17.572 -8.210 -13.758 1.00 96.19 208 ILE A O 1
ATOM 1667 N N . SER A 1 209 ? 19.775 -8.578 -13.664 1.00 97.00 209 SER A N 1
ATOM 1668 C CA . SER A 1 209 ? 19.668 -9.860 -12.970 1.00 97.00 209 SER A CA 1
ATOM 1669 C C . SER A 1 209 ? 19.724 -9.609 -11.472 1.00 97.00 209 SER A C 1
ATOM 1671 O O . SER A 1 209 ? 20.737 -9.121 -10.968 1.00 97.00 209 SER A O 1
ATOM 1673 N N . ILE A 1 210 ? 18.698 -10.016 -10.735 1.00 96.81 210 ILE A N 1
ATOM 1674 C CA . ILE A 1 210 ? 18.717 -10.101 -9.274 1.00 96.81 210 ILE A CA 1
ATOM 1675 C C . ILE A 1 210 ? 19.123 -11.520 -8.885 1.00 96.81 210 ILE A C 1
ATOM 1677 O O . ILE A 1 210 ? 18.450 -12.489 -9.236 1.00 96.81 210 ILE A O 1
ATOM 1681 N N . LYS A 1 211 ? 20.223 -11.648 -8.140 1.00 96.50 211 LYS A N 1
ATOM 1682 C CA . LYS A 1 211 ? 20.769 -12.928 -7.686 1.00 96.50 211 LYS A CA 1
ATOM 1683 C C . LYS A 1 211 ? 20.665 -13.058 -6.172 1.00 96.50 211 LYS A C 1
ATOM 1685 O O . LYS A 1 211 ? 21.218 -12.250 -5.422 1.00 96.50 211 LYS A O 1
ATOM 1690 N N . ARG A 1 212 ? 20.037 -14.148 -5.728 1.00 95.31 212 ARG A N 1
ATOM 1691 C CA . ARG A 1 212 ? 20.028 -14.584 -4.328 1.00 95.31 212 ARG A CA 1
ATOM 1692 C C . ARG A 1 212 ? 20.333 -16.076 -4.261 1.00 95.31 212 ARG A C 1
ATOM 1694 O O . ARG A 1 212 ? 19.637 -16.897 -4.852 1.00 95.31 212 ARG A O 1
ATOM 1701 N N . ARG A 1 213 ? 21.395 -16.434 -3.531 1.00 92.50 213 ARG A N 1
ATOM 1702 C CA . ARG A 1 213 ? 21.926 -17.808 -3.459 1.00 92.50 213 ARG A CA 1
ATOM 1703 C C . ARG A 1 213 ? 22.191 -18.379 -4.866 1.00 92.50 213 ARG A C 1
ATOM 1705 O O . ARG A 1 213 ? 23.032 -17.842 -5.586 1.00 92.50 213 ARG A O 1
ATOM 1712 N N . LYS A 1 214 ? 21.510 -19.469 -5.238 1.00 92.19 214 LYS A N 1
ATOM 1713 C CA . LYS A 1 214 ? 21.638 -20.152 -6.537 1.00 92.19 214 LYS A CA 1
ATOM 1714 C C . LYS A 1 214 ? 20.596 -19.695 -7.565 1.00 92.19 214 LYS A C 1
ATOM 1716 O O . LYS A 1 214 ? 20.681 -20.111 -8.713 1.00 92.19 214 LYS A O 1
ATOM 1721 N N . SER A 1 215 ? 19.651 -18.847 -7.166 1.00 95.50 215 SER A N 1
ATOM 1722 C CA . SER A 1 215 ? 18.547 -18.406 -8.014 1.00 95.50 215 SER A CA 1
ATOM 1723 C C . SER A 1 215 ? 18.838 -17.027 -8.605 1.00 95.50 215 SER A C 1
ATOM 1725 O O . SER A 1 215 ? 19.442 -16.168 -7.952 1.00 95.50 215 SER A O 1
ATOM 1727 N N . VAL A 1 216 ? 18.387 -16.817 -9.842 1.00 96.44 216 VAL A N 1
ATOM 1728 C CA . VAL A 1 216 ? 18.498 -15.550 -10.573 1.00 96.44 216 VAL A CA 1
ATOM 1729 C C . VAL A 1 216 ? 17.144 -15.213 -11.194 1.00 96.44 216 VAL A C 1
ATOM 1731 O O . VAL A 1 216 ? 16.467 -16.107 -11.698 1.00 96.44 216 VAL A O 1
ATOM 1734 N N . ARG A 1 217 ? 16.753 -13.937 -11.148 1.00 96.25 217 ARG A N 1
ATOM 1735 C CA . ARG A 1 217 ? 15.550 -13.407 -11.800 1.00 96.25 217 ARG A CA 1
ATOM 1736 C C . ARG A 1 217 ? 15.889 -12.124 -12.545 1.00 96.25 217 ARG A C 1
ATOM 1738 O O . ARG A 1 217 ? 16.509 -11.234 -11.970 1.00 96.25 217 ARG A O 1
ATOM 1745 N N . GLU A 1 218 ? 15.440 -12.031 -13.788 1.00 96.19 218 GLU A N 1
ATOM 1746 C CA . GLU A 1 218 ? 15.497 -10.799 -14.571 1.00 96.19 218 GLU A CA 1
ATOM 1747 C C . GLU A 1 218 ? 14.424 -9.815 -14.102 1.00 96.19 218 GLU A C 1
ATOM 1749 O O . GLU A 1 218 ? 13.288 -10.208 -13.816 1.00 96.19 218 GLU A O 1
ATOM 1754 N N . PHE A 1 219 ? 14.785 -8.539 -14.010 1.00 95.38 219 PHE A N 1
ATOM 1755 C CA . PHE A 1 219 ? 13.889 -7.483 -13.566 1.00 95.38 219 PHE A CA 1
ATOM 1756 C C . PHE A 1 219 ? 14.126 -6.183 -14.354 1.00 95.38 219 PHE A C 1
ATOM 1758 O O . PHE A 1 219 ? 15.270 -5.729 -14.439 1.00 95.38 219 PHE A O 1
ATOM 1765 N N . PRO A 1 220 ? 13.072 -5.556 -14.908 1.00 95.19 220 PRO A N 1
ATOM 1766 C CA . PRO A 1 220 ? 13.200 -4.302 -15.638 1.00 95.19 220 PRO A CA 1
ATOM 1767 C C . PRO A 1 220 ? 13.161 -3.094 -14.693 1.00 95.19 220 PRO A C 1
ATOM 1769 O O . PRO A 1 220 ? 12.196 -2.864 -13.956 1.00 95.19 220 PRO A O 1
ATOM 1772 N N . LEU A 1 221 ? 14.205 -2.272 -14.750 1.00 94.62 221 LEU A N 1
ATOM 1773 C CA . LEU A 1 221 ? 14.230 -0.950 -14.131 1.00 94.62 221 LEU A CA 1
ATOM 1774 C C . LEU A 1 221 ? 14.008 0.120 -15.182 1.00 94.62 221 LEU A C 1
ATOM 1776 O O . LEU A 1 221 ? 14.686 0.132 -16.202 1.00 94.62 221 LEU A O 1
ATOM 1780 N N . VAL A 1 222 ? 13.101 1.051 -14.917 1.00 93.88 222 VAL A N 1
ATOM 1781 C CA . VAL A 1 222 ? 12.748 2.087 -15.888 1.00 93.88 222 VAL A CA 1
ATOM 1782 C C . VAL A 1 222 ? 13.182 3.447 -15.368 1.00 93.88 222 VAL A C 1
ATOM 1784 O O . VAL A 1 222 ? 12.952 3.795 -14.208 1.00 93.88 222 VAL A O 1
ATOM 1787 N N . TYR A 1 223 ? 13.817 4.236 -16.233 1.00 92.69 223 TYR A N 1
ATOM 1788 C CA . TYR A 1 223 ? 13.992 5.658 -15.971 1.00 92.69 223 TYR A CA 1
ATOM 1789 C C . TYR A 1 223 ? 12.690 6.397 -16.270 1.00 92.69 223 TYR A C 1
ATOM 1791 O O . TYR A 1 223 ? 12.274 6.524 -17.423 1.00 92.69 223 TYR A O 1
ATOM 1799 N N . ASN A 1 224 ? 12.058 6.896 -15.218 1.00 89.69 224 ASN A N 1
ATOM 1800 C CA . ASN A 1 224 ? 10.816 7.631 -15.289 1.00 89.69 224 ASN A CA 1
ATOM 1801 C C . ASN A 1 224 ? 11.071 9.034 -15.845 1.00 89.69 224 ASN A C 1
ATOM 1803 O O . ASN A 1 224 ? 11.645 9.893 -15.175 1.00 89.69 224 ASN A O 1
ATOM 1807 N N . GLN A 1 225 ? 10.631 9.273 -17.080 1.00 84.88 225 GLN A N 1
ATOM 1808 C CA . GLN A 1 225 ? 10.782 10.573 -17.746 1.00 84.88 225 GLN A CA 1
ATOM 1809 C C . GLN A 1 225 ? 9.849 11.648 -17.174 1.00 84.88 225 GLN A C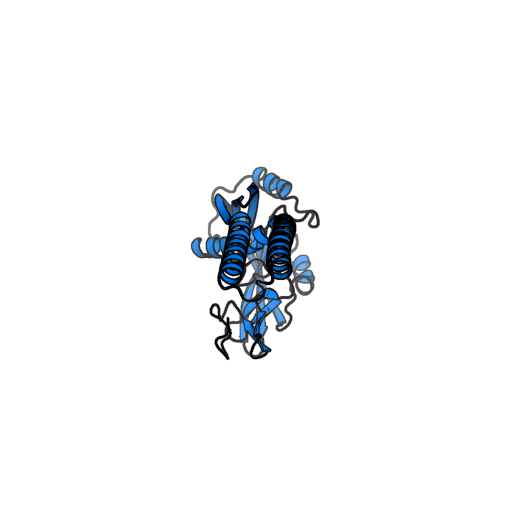 1
ATOM 1811 O O . GLN A 1 225 ? 10.103 12.835 -17.370 1.00 84.88 225 GLN A O 1
ATOM 1816 N N . ILE A 1 226 ? 8.780 11.237 -16.485 1.00 83.75 226 ILE A N 1
ATOM 1817 C CA . ILE A 1 226 ? 7.801 12.125 -15.853 1.00 83.75 226 ILE A CA 1
ATOM 1818 C C . ILE A 1 226 ? 8.402 12.682 -14.556 1.00 83.75 226 ILE A C 1
ATOM 1820 O O . ILE A 1 226 ? 8.420 13.889 -14.354 1.00 83.75 226 ILE A O 1
ATOM 1824 N N . LEU A 1 227 ? 8.965 11.802 -13.722 1.00 85.19 227 LEU A N 1
ATOM 1825 C CA . LEU A 1 227 ? 9.581 12.145 -12.429 1.00 85.19 227 LEU A CA 1
ATOM 1826 C C . LEU A 1 227 ? 11.094 12.427 -12.519 1.00 85.19 227 LEU A C 1
ATOM 1828 O O . LEU A 1 227 ? 11.750 12.699 -11.518 1.00 85.19 227 LEU A O 1
ATOM 1832 N N . ARG A 1 228 ? 11.686 12.290 -13.712 1.00 86.00 228 ARG A N 1
ATOM 1833 C CA . ARG A 1 228 ? 13.123 12.477 -14.005 1.00 86.00 228 ARG A CA 1
ATOM 1834 C C . ARG A 1 228 ? 14.065 11.694 -13.077 1.00 86.00 228 ARG A C 1
ATOM 1836 O O . ARG A 1 228 ? 15.187 12.124 -12.790 1.00 86.00 228 ARG A O 1
ATOM 1843 N N . ARG A 1 229 ? 13.642 10.505 -12.650 1.00 87.38 229 ARG A N 1
ATOM 1844 C CA . ARG A 1 229 ? 14.382 9.600 -11.756 1.00 87.38 229 ARG A CA 1
ATOM 1845 C C . ARG A 1 229 ? 14.142 8.145 -12.138 1.00 87.38 229 ARG A C 1
ATOM 1847 O O . ARG A 1 229 ? 13.223 7.845 -12.885 1.00 87.38 229 ARG A O 1
ATOM 1854 N N . LEU A 1 230 ? 14.964 7.230 -11.631 1.00 89.81 230 LEU A N 1
ATOM 1855 C CA . LEU A 1 230 ? 14.648 5.803 -11.725 1.00 89.81 230 LEU A CA 1
ATOM 1856 C C . LEU A 1 230 ? 13.406 5.503 -10.891 1.00 89.81 230 LEU A C 1
ATOM 1858 O O . LEU A 1 230 ? 13.311 5.968 -9.751 1.00 89.81 230 LEU A O 1
ATOM 1862 N N . ASP A 1 231 ? 12.495 4.710 -11.445 1.00 90.44 231 ASP A N 1
ATOM 1863 C CA . ASP A 1 231 ? 11.411 4.152 -10.653 1.00 90.44 231 ASP A CA 1
ATOM 1864 C C . ASP A 1 231 ? 11.980 3.273 -9.534 1.00 90.44 231 ASP A C 1
ATOM 1866 O O . ASP A 1 231 ? 13.006 2.596 -9.683 1.00 90.44 231 ASP A O 1
ATOM 1870 N N . ALA A 1 232 ? 11.329 3.324 -8.374 1.00 88.00 232 ALA A N 1
ATOM 1871 C CA . ALA A 1 232 ? 11.701 2.491 -7.244 1.00 88.00 232 ALA A CA 1
ATOM 1872 C C . ALA A 1 232 ? 11.454 1.011 -7.572 1.00 88.00 232 ALA A C 1
ATOM 1874 O O . ALA A 1 232 ? 10.537 0.672 -8.318 1.00 88.00 232 ALA A O 1
ATOM 1875 N N . LEU A 1 233 ? 12.232 0.112 -6.966 1.00 92.50 233 LEU A N 1
ATOM 1876 C CA . LEU A 1 233 ? 11.864 -1.301 -6.978 1.00 92.50 233 LEU A CA 1
ATOM 1877 C C . LEU A 1 233 ? 10.505 -1.473 -6.285 1.00 92.50 233 LEU A C 1
ATOM 1879 O O . LEU A 1 233 ? 10.325 -0.924 -5.199 1.00 92.50 233 LEU A O 1
ATOM 1883 N N . PRO A 1 234 ? 9.550 -2.223 -6.851 1.00 93.25 234 PRO A N 1
ATOM 1884 C CA . PRO A 1 234 ? 8.286 -2.478 -6.183 1.00 93.25 234 PRO A CA 1
ATOM 1885 C C . PRO A 1 234 ? 8.511 -3.362 -4.952 1.00 93.25 234 PRO A C 1
ATOM 1887 O O . PRO A 1 234 ? 9.362 -4.251 -4.940 1.00 93.25 234 PRO A O 1
ATOM 1890 N N . CYS A 1 235 ? 7.690 -3.164 -3.923 1.00 94.88 235 CYS A N 1
ATOM 1891 C CA . CYS A 1 235 ? 7.375 -4.267 -3.025 1.00 94.88 235 CYS A CA 1
ATOM 1892 C C . CYS A 1 235 ? 6.257 -5.078 -3.682 1.00 94.88 235 CYS A C 1
ATOM 1894 O O . CYS A 1 235 ? 5.156 -4.568 -3.845 1.00 94.88 235 CYS A O 1
ATOM 1896 N N . GLU A 1 236 ? 6.504 -6.338 -4.011 1.00 95.06 236 GLU A N 1
ATOM 1897 C CA . GLU A 1 236 ? 5.532 -7.223 -4.671 1.00 95.06 236 GLU A CA 1
ATOM 1898 C C . GLU A 1 236 ? 4.418 -7.718 -3.728 1.00 95.06 236 GLU A C 1
ATOM 1900 O O . GLU A 1 236 ? 3.594 -8.544 -4.112 1.00 95.06 236 GLU A O 1
ATOM 1905 N N . HIS A 1 237 ? 4.386 -7.210 -2.491 1.00 94.62 237 HIS A N 1
ATOM 1906 C CA . HIS A 1 237 ? 3.266 -7.373 -1.569 1.00 94.62 237 HIS A CA 1
ATOM 1907 C C . HIS A 1 237 ? 2.469 -6.073 -1.410 1.00 94.62 237 HIS A C 1
ATOM 1909 O O . HIS A 1 237 ? 1.301 -6.038 -1.772 1.00 94.62 237 HIS A O 1
ATOM 1915 N N . CYS A 1 238 ? 3.080 -5.000 -0.884 1.00 93.38 238 CYS A N 1
ATOM 1916 C CA . CYS A 1 238 ? 2.354 -3.763 -0.565 1.00 93.38 238 CYS A CA 1
ATOM 1917 C C . CYS A 1 238 ? 2.350 -2.712 -1.684 1.00 93.38 238 CYS A C 1
ATOM 1919 O O . CYS A 1 238 ? 1.607 -1.742 -1.587 1.00 93.38 238 CYS A O 1
ATOM 1921 N N . PHE A 1 239 ? 3.211 -2.846 -2.698 1.00 93.75 239 PHE A N 1
ATOM 1922 C CA . PHE A 1 239 ? 3.416 -1.892 -3.799 1.00 93.75 239 PHE A CA 1
ATOM 1923 C C . PHE A 1 239 ? 3.805 -0.455 -3.400 1.00 93.75 239 PHE A C 1
ATOM 1925 O O . PHE A 1 239 ? 4.124 0.346 -4.271 1.00 93.75 239 PHE A O 1
ATOM 1932 N N . PHE A 1 240 ? 3.892 -0.147 -2.104 1.00 87.56 240 PHE A N 1
ATOM 1933 C CA . PHE A 1 240 ? 4.377 1.115 -1.546 1.00 87.56 240 PHE A CA 1
ATOM 1934 C C . PHE A 1 240 ? 5.608 0.849 -0.660 1.00 87.56 240 PHE A C 1
ATOM 1936 O O . PHE A 1 240 ? 5.486 0.664 0.555 1.00 87.56 240 PHE A O 1
ATOM 1943 N N . PRO A 1 241 ? 6.792 0.683 -1.269 1.00 85.00 241 PRO A N 1
ATOM 1944 C CA . PRO A 1 241 ? 7.955 0.157 -0.577 1.00 85.00 241 PRO A CA 1
ATOM 1945 C C . PRO A 1 241 ? 8.631 1.189 0.323 1.00 85.00 241 PRO A C 1
ATOM 1947 O O . PRO A 1 241 ? 8.885 2.322 -0.074 1.00 85.00 241 PRO A O 1
ATOM 1950 N N . GLU A 1 242 ? 9.068 0.731 1.492 1.00 85.25 242 GLU A N 1
ATOM 1951 C CA . GLU A 1 242 ? 10.058 1.434 2.302 1.00 85.25 242 GLU A CA 1
ATOM 1952 C C . GLU A 1 242 ? 11.396 0.697 2.257 1.00 85.25 242 GLU A C 1
ATOM 1954 O O . GLU A 1 242 ? 11.466 -0.517 2.479 1.00 85.25 242 GLU A O 1
ATOM 1959 N N . LYS A 1 243 ? 12.474 1.435 1.972 1.00 86.75 243 LYS A N 1
ATOM 1960 C CA . LYS A 1 243 ? 13.831 0.884 2.006 1.00 86.75 243 LYS A CA 1
ATOM 1961 C C . LYS A 1 243 ? 14.184 0.397 3.427 1.00 86.75 243 LYS A C 1
ATOM 1963 O O . LYS A 1 243 ? 13.726 0.983 4.407 1.00 86.75 243 LYS A O 1
ATOM 1968 N N . PRO A 1 244 ? 15.065 -0.609 3.558 1.00 91.62 244 PRO A N 1
ATOM 1969 C CA . PRO A 1 244 ? 15.722 -1.352 2.480 1.00 91.62 244 PRO A CA 1
ATOM 1970 C C . PRO A 1 244 ? 14.841 -2.462 1.876 1.00 91.62 244 PRO A C 1
ATOM 1972 O O . PRO A 1 244 ? 13.815 -2.839 2.443 1.00 91.62 244 PRO A O 1
ATOM 1975 N N . TYR A 1 245 ? 15.263 -2.987 0.722 1.00 94.31 245 TYR A N 1
ATOM 1976 C CA . TYR A 1 245 ? 14.592 -4.089 0.029 1.00 94.31 245 TYR A CA 1
ATOM 1977 C C . TYR A 1 245 ? 15.201 -5.444 0.386 1.00 94.31 245 TYR A C 1
ATOM 1979 O O . TYR A 1 245 ? 16.415 -5.581 0.532 1.00 94.31 245 TYR A O 1
ATOM 1987 N N . PHE A 1 246 ? 14.362 -6.469 0.423 1.00 95.94 246 PHE A N 1
ATOM 1988 C CA . PHE A 1 246 ? 14.733 -7.867 0.592 1.00 95.94 246 PHE A CA 1
ATOM 1989 C C . PHE A 1 246 ? 14.192 -8.679 -0.581 1.00 95.94 246 PHE A C 1
ATOM 1991 O O . PHE A 1 246 ? 13.168 -8.346 -1.167 1.00 95.94 246 PHE A O 1
ATOM 1998 N N . VAL A 1 247 ? 14.873 -9.766 -0.914 1.00 96.88 247 VAL A N 1
ATOM 1999 C CA . VAL A 1 247 ? 14.469 -10.705 -1.962 1.00 96.88 247 VAL A CA 1
ATOM 2000 C C . VAL A 1 247 ? 14.164 -12.046 -1.304 1.00 96.88 247 VAL A C 1
ATOM 2002 O O . VAL A 1 247 ? 14.971 -12.495 -0.495 1.00 96.88 247 VAL A O 1
ATOM 2005 N N . CYS A 1 248 ? 13.027 -12.694 -1.578 1.00 94.50 248 CYS A N 1
ATOM 2006 C CA . CYS A 1 248 ? 12.682 -13.999 -0.978 1.00 94.50 248 CYS A CA 1
ATOM 2007 C C . CYS A 1 248 ? 13.457 -15.171 -1.621 1.00 94.50 248 CYS A C 1
ATOM 2009 O O . CYS A 1 248 ? 14.049 -14.998 -2.677 1.00 94.50 248 CYS A O 1
ATOM 2011 N N . ASP A 1 249 ? 13.533 -16.338 -0.965 1.00 91.00 249 ASP A N 1
ATOM 2012 C CA . ASP A 1 249 ? 14.342 -17.468 -1.473 1.00 91.00 249 ASP A CA 1
ATOM 2013 C C . ASP A 1 249 ? 13.550 -18.294 -2.494 1.00 91.00 249 ASP A C 1
ATOM 2015 O O . ASP A 1 249 ? 14.131 -18.824 -3.436 1.00 91.00 249 ASP A O 1
ATOM 2019 N N . ASP A 1 250 ? 12.227 -18.367 -2.315 1.00 88.56 250 ASP A N 1
ATOM 2020 C CA . ASP A 1 250 ? 11.357 -19.282 -3.057 1.00 88.56 250 ASP A CA 1
ATOM 2021 C C . ASP A 1 250 ? 11.111 -18.816 -4.496 1.00 88.56 250 ASP A C 1
ATOM 2023 O O . ASP A 1 250 ? 11.206 -19.598 -5.437 1.00 88.56 250 ASP A O 1
ATOM 2027 N N . ARG A 1 251 ? 10.780 -17.530 -4.671 1.00 92.81 251 ARG A N 1
ATOM 2028 C CA . ARG A 1 251 ? 10.362 -16.949 -5.963 1.00 92.81 251 ARG A CA 1
ATOM 2029 C C . ARG A 1 251 ? 11.109 -15.671 -6.339 1.00 92.81 251 ARG A C 1
ATOM 2031 O O . ARG A 1 251 ? 10.763 -15.025 -7.321 1.00 92.81 251 ARG A O 1
ATOM 2038 N N . LEU A 1 252 ? 12.122 -15.291 -5.555 1.00 95.25 252 LEU A N 1
ATOM 2039 C CA . LEU A 1 252 ? 12.849 -14.027 -5.711 1.00 95.25 252 LEU A CA 1
ATOM 2040 C C . LEU A 1 252 ? 11.923 -12.800 -5.750 1.00 95.25 252 LEU A C 1
ATOM 2042 O O . LEU A 1 252 ? 12.150 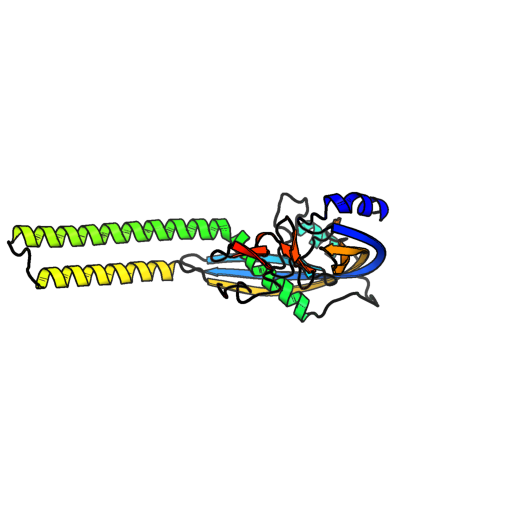-11.863 -6.518 1.00 95.25 252 LEU A O 1
ATOM 2046 N N . HIS A 1 253 ? 10.870 -12.805 -4.929 1.00 96.38 253 HIS A N 1
ATOM 2047 C CA . HIS A 1 253 ? 10.018 -11.635 -4.777 1.00 96.38 253 HIS A CA 1
ATOM 2048 C C . HIS A 1 253 ? 10.782 -10.504 -4.109 1.00 96.38 253 HIS A C 1
ATOM 2050 O O . HIS A 1 253 ? 11.448 -10.743 -3.099 1.00 96.38 253 HIS A O 1
ATOM 2056 N N . ILE A 1 254 ? 10.638 -9.290 -4.632 1.00 96.69 254 ILE A N 1
ATOM 2057 C CA . ILE A 1 254 ? 11.205 -8.083 -4.032 1.00 96.69 254 ILE A CA 1
ATOM 2058 C C . ILE A 1 254 ? 10.195 -7.542 -3.023 1.00 96.69 254 ILE A C 1
ATOM 2060 O O . ILE A 1 254 ? 9.054 -7.260 -3.371 1.00 96.69 254 ILE A O 1
ATOM 2064 N N . VAL A 1 255 ? 10.589 -7.407 -1.763 1.00 96.38 255 VAL A N 1
ATOM 2065 C CA . VAL A 1 255 ? 9.723 -6.930 -0.681 1.00 96.38 255 VAL A CA 1
ATOM 2066 C C . VAL A 1 255 ? 10.422 -5.867 0.154 1.00 96.38 255 VAL A C 1
ATOM 2068 O O . VAL A 1 255 ? 11.641 -5.875 0.309 1.00 96.38 255 VAL A O 1
ATOM 2071 N N . CYS A 1 256 ? 9.654 -4.923 0.689 1.00 94.38 256 CYS A N 1
ATOM 2072 C CA . CYS A 1 256 ? 10.170 -3.927 1.622 1.00 94.38 256 CYS A CA 1
ATOM 2073 C C . CYS A 1 256 ? 10.386 -4.531 3.017 1.00 94.38 256 CYS A C 1
ATOM 2075 O O . CYS A 1 256 ? 9.926 -5.638 3.308 1.00 94.38 256 CYS A O 1
ATOM 2077 N N . LYS A 1 257 ? 11.023 -3.768 3.912 1.00 92.38 257 LYS A N 1
ATOM 2078 C CA . LYS A 1 257 ? 11.229 -4.158 5.317 1.00 92.38 257 LYS A CA 1
ATOM 2079 C C . LYS A 1 257 ? 9.944 -4.613 6.025 1.00 92.38 257 LYS A C 1
ATOM 2081 O O . LYS A 1 257 ? 9.986 -5.571 6.785 1.00 92.38 257 LYS A O 1
ATOM 2086 N N . HIS A 1 258 ? 8.811 -3.964 5.762 1.00 91.88 258 HIS A N 1
ATOM 2087 C CA . HIS A 1 258 ? 7.528 -4.295 6.393 1.00 91.88 258 HIS A CA 1
ATOM 2088 C C . HIS A 1 258 ? 6.912 -5.605 5.883 1.00 91.88 258 HIS A C 1
ATOM 2090 O O . HIS A 1 258 ? 6.161 -6.251 6.604 1.00 91.88 258 HIS A O 1
ATOM 2096 N N . CYS A 1 259 ? 7.243 -6.015 4.658 1.00 94.56 259 CYS A N 1
ATOM 2097 C CA . CYS A 1 259 ? 6.719 -7.232 4.029 1.00 94.56 259 CYS A CA 1
ATOM 2098 C C . CYS A 1 259 ? 7.708 -8.409 4.086 1.00 94.56 259 CYS A C 1
ATOM 2100 O O . CYS A 1 259 ? 7.440 -9.487 3.548 1.00 94.56 259 CYS A O 1
ATOM 2102 N N . TYR A 1 260 ? 8.863 -8.200 4.723 1.00 94.81 260 TYR A N 1
ATOM 2103 C CA . TYR A 1 260 ? 9.821 -9.236 5.088 1.00 94.81 260 TYR A CA 1
ATOM 2104 C C . TYR A 1 260 ? 9.723 -9.489 6.597 1.00 94.81 260 TYR A C 1
ATOM 2106 O O . TYR A 1 260 ? 10.525 -8.999 7.389 1.00 94.81 260 TYR A O 1
ATOM 2114 N N . ILE A 1 261 ? 8.665 -10.200 6.986 1.00 92.38 261 ILE A N 1
ATOM 2115 C CA . ILE A 1 261 ? 8.172 -10.287 8.363 1.00 92.38 261 ILE A CA 1
ATOM 2116 C C . ILE A 1 261 ? 8.979 -11.299 9.169 1.00 92.38 261 ILE A C 1
ATOM 2118 O O . ILE A 1 261 ? 9.165 -12.433 8.729 1.00 92.38 261 ILE A O 1
ATOM 2122 N N . GLU A 1 262 ? 9.369 -10.929 10.387 1.00 93.06 262 GLU A N 1
ATOM 2123 C CA . GLU A 1 262 ? 9.836 -11.864 11.408 1.00 93.06 262 GLU A CA 1
ATOM 2124 C C . GLU A 1 262 ? 8.646 -12.451 12.182 1.00 93.06 262 GLU A C 1
ATOM 2126 O O . GLU A 1 262 ? 7.871 -11.733 12.810 1.00 93.06 262 GLU A O 1
ATOM 2131 N N . CYS A 1 263 ? 8.480 -13.773 12.142 1.00 92.62 263 CYS A N 1
ATOM 2132 C CA . CYS A 1 263 ? 7.399 -14.442 12.864 1.00 92.62 263 CYS A CA 1
ATOM 2133 C C . CYS A 1 263 ? 7.587 -14.331 14.387 1.00 92.62 263 CYS A C 1
ATOM 2135 O O . CYS A 1 263 ? 8.572 -14.826 14.927 1.00 92.62 263 CYS A O 1
ATOM 2137 N N . THR A 1 264 ? 6.589 -13.817 15.105 1.00 91.50 264 THR A N 1
ATOM 2138 C CA . THR A 1 264 ? 6.624 -13.666 16.574 1.00 91.50 264 THR A CA 1
ATOM 2139 C C . THR A 1 264 ? 6.734 -14.993 17.333 1.00 91.50 264 THR A C 1
ATOM 2141 O O . THR A 1 264 ? 7.272 -15.030 18.437 1.00 91.50 264 THR A O 1
ATOM 2144 N N . ARG A 1 265 ? 6.265 -16.104 16.748 1.00 92.69 265 ARG A N 1
ATOM 2145 C CA . ARG A 1 265 ? 6.290 -17.433 17.382 1.00 92.69 265 ARG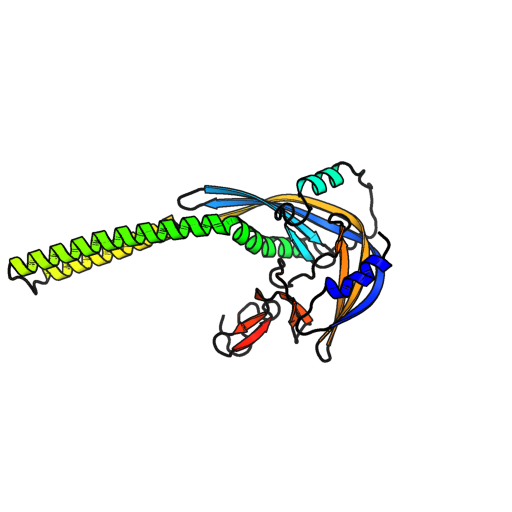 A CA 1
ATOM 2146 C C . ARG A 1 265 ? 7.586 -18.203 17.140 1.00 92.69 265 ARG A C 1
ATOM 2148 O O . ARG A 1 265 ? 8.055 -18.898 18.033 1.00 92.69 265 ARG A O 1
ATOM 2155 N N . CYS A 1 266 ? 8.128 -18.159 15.922 1.00 94.56 266 CYS A N 1
ATOM 2156 C CA . CYS A 1 266 ? 9.288 -18.976 15.543 1.00 94.56 266 CYS A CA 1
ATOM 2157 C C . CYS A 1 266 ? 10.528 -18.177 15.129 1.00 94.56 266 CYS A C 1
ATOM 2159 O O . CYS A 1 266 ? 11.528 -18.798 14.763 1.00 94.56 266 CYS A O 1
ATOM 2161 N N . GLN A 1 267 ? 10.443 -16.841 15.150 1.00 92.56 267 GLN A N 1
ATOM 2162 C CA . GLN A 1 267 ? 11.508 -15.870 14.849 1.00 92.56 267 GLN A CA 1
ATOM 2163 C C . GLN A 1 267 ? 12.136 -16.027 13.457 1.00 92.56 267 GLN A C 1
ATOM 2165 O O . GLN A 1 267 ? 13.195 -15.487 13.144 1.00 92.56 267 GLN A O 1
ATOM 2170 N N . ARG A 1 268 ? 11.489 -16.789 12.566 1.00 91.25 268 ARG A N 1
ATOM 2171 C CA . ARG A 1 268 ? 11.932 -16.912 11.179 1.00 91.25 268 ARG A CA 1
ATOM 2172 C C . ARG A 1 268 ? 11.335 -15.802 10.339 1.00 91.25 268 ARG A C 1
ATOM 2174 O O . ARG A 1 268 ? 10.139 -15.528 10.425 1.00 91.25 268 ARG A O 1
ATOM 2181 N N . HIS A 1 269 ? 12.181 -15.236 9.489 1.00 92.38 269 HIS A N 1
ATOM 2182 C CA . HIS A 1 269 ? 11.760 -14.268 8.495 1.00 92.38 269 HIS A CA 1
ATOM 2183 C C . HIS A 1 269 ? 11.075 -14.964 7.316 1.00 92.38 269 HIS A C 1
ATOM 2185 O O . HIS A 1 269 ? 11.527 -16.025 6.874 1.00 92.38 269 HIS A O 1
ATOM 2191 N N . TYR A 1 270 ? 10.006 -14.368 6.797 1.00 93.81 270 TYR A N 1
ATOM 2192 C CA . TYR A 1 270 ? 9.298 -14.851 5.617 1.00 93.81 270 TYR A CA 1
ATOM 2193 C C . TYR A 1 270 ? 8.772 -13.691 4.763 1.00 93.81 270 TYR A C 1
ATOM 2195 O O . TYR A 1 270 ? 8.695 -12.545 5.196 1.00 93.81 270 TYR A O 1
ATOM 2203 N N . CYS A 1 271 ? 8.462 -13.994 3.505 1.00 95.31 271 CYS A N 1
ATOM 2204 C CA . CYS A 1 271 ? 7.988 -13.020 2.529 1.00 95.31 271 CYS A CA 1
ATOM 2205 C C . CYS A 1 271 ? 6.460 -13.044 2.449 1.00 95.31 271 CYS A C 1
ATOM 2207 O O . CYS A 1 271 ? 5.892 -14.072 2.074 1.00 95.31 271 CYS A O 1
ATOM 2209 N N . SER A 1 272 ? 5.813 -11.907 2.707 1.00 94.00 272 SER A N 1
ATOM 2210 C CA . SER A 1 272 ? 4.349 -11.773 2.643 1.00 94.00 272 SER A CA 1
ATOM 2211 C C . SER A 1 272 ? 3.782 -11.910 1.225 1.00 94.00 272 SER A C 1
ATOM 2213 O O . SER A 1 272 ? 2.600 -12.184 1.059 1.00 94.00 272 SER A O 1
ATOM 2215 N N . ALA A 1 273 ? 4.608 -11.751 0.183 1.00 93.94 273 ALA A N 1
ATOM 2216 C CA . ALA A 1 273 ? 4.195 -12.042 -1.194 1.00 93.94 273 ALA A CA 1
ATOM 2217 C C . ALA A 1 273 ? 4.175 -13.554 -1.497 1.00 93.94 273 ALA A C 1
ATOM 2219 O O . ALA A 1 273 ? 3.416 -13.997 -2.353 1.00 93.94 273 ALA A O 1
ATOM 2220 N N . CYS A 1 274 ? 5.007 -14.359 -0.821 1.00 94.50 274 CYS A N 1
ATOM 2221 C CA . CYS A 1 274 ? 4.952 -15.822 -0.948 1.00 94.50 274 CYS A CA 1
ATOM 2222 C C . CYS A 1 274 ? 3.854 -16.432 -0.076 1.00 94.50 274 CYS A C 1
ATOM 2224 O O . CYS A 1 274 ? 3.191 -17.372 -0.502 1.00 94.50 274 CYS A O 1
ATOM 2226 N N . TYR A 1 275 ? 3.711 -15.917 1.146 1.00 92.75 275 TYR A N 1
ATOM 2227 C CA . TYR A 1 275 ? 2.849 -16.474 2.180 1.00 92.75 275 TYR A CA 1
ATOM 2228 C C . TYR A 1 275 ? 1.953 -15.367 2.731 1.00 92.75 275 TYR A C 1
ATOM 2230 O O . TYR A 1 275 ? 2.307 -14.679 3.688 1.00 92.75 275 TYR A O 1
ATOM 2238 N N . THR A 1 276 ? 0.810 -15.168 2.077 1.00 88.44 276 THR A N 1
ATOM 2239 C CA . THR A 1 276 ? -0.179 -14.144 2.448 1.00 88.44 276 THR A CA 1
ATOM 2240 C C . THR A 1 276 ? -0.947 -14.501 3.713 1.00 88.44 276 THR A C 1
ATOM 2242 O O . THR A 1 276 ? -1.369 -13.607 4.437 1.00 88.44 276 THR A O 1
ATOM 2245 N N . ASP A 1 277 ? -1.084 -15.798 3.994 1.00 88.12 277 ASP A N 1
ATOM 2246 C CA . ASP A 1 277 ? -1.967 -16.319 5.044 1.00 88.12 277 ASP A CA 1
ATOM 2247 C C . ASP A 1 277 ? -1.225 -16.592 6.367 1.00 88.12 277 ASP A C 1
ATOM 2249 O O . ASP A 1 277 ? -1.787 -17.176 7.289 1.00 88.12 277 ASP A O 1
ATOM 2253 N N . GLY A 1 278 ? 0.049 -16.193 6.464 1.00 87.50 278 GLY A N 1
ATOM 2254 C CA . GLY A 1 278 ? 0.858 -16.308 7.679 1.00 87.50 278 GLY A CA 1
ATOM 2255 C C . GLY A 1 278 ? 2.157 -17.096 7.507 1.00 87.50 278 GLY A C 1
ATOM 2256 O O . GLY A 1 278 ? 2.600 -17.427 6.407 1.00 87.50 278 GLY A O 1
ATOM 2257 N N . CYS A 1 279 ? 2.817 -17.381 8.629 1.00 91.00 279 CYS A N 1
ATOM 2258 C CA . CYS A 1 279 ? 4.147 -17.978 8.642 1.00 91.00 279 CYS A CA 1
ATOM 2259 C C . CYS A 1 279 ? 4.142 -19.416 8.080 1.00 91.00 279 CYS A C 1
ATOM 2261 O O . CYS A 1 279 ? 3.483 -20.287 8.656 1.00 91.00 279 CYS A O 1
ATOM 2263 N N . PRO A 1 280 ? 4.984 -19.741 7.079 1.00 92.00 280 PRO A N 1
ATOM 2264 C CA . PRO A 1 280 ? 5.016 -21.076 6.472 1.00 92.00 280 PRO A CA 1
ATOM 2265 C C . PRO A 1 280 ? 5.478 -22.188 7.420 1.00 92.00 280 PRO A C 1
ATOM 2267 O O . PRO A 1 280 ? 5.261 -23.364 7.147 1.00 92.00 280 PRO A O 1
ATOM 2270 N N . LYS A 1 281 ? 6.153 -21.846 8.526 1.00 89.44 281 LYS A N 1
ATOM 2271 C CA . LYS A 1 281 ? 6.682 -22.838 9.471 1.00 89.44 281 LYS A CA 1
ATOM 2272 C C . LYS A 1 281 ? 5.672 -23.247 10.541 1.00 89.44 281 LYS A C 1
ATOM 2274 O O . LYS A 1 281 ? 5.670 -24.401 10.954 1.00 89.44 281 LYS A O 1
ATOM 2279 N N . CYS A 1 282 ? 4.896 -22.301 11.064 1.00 91.06 282 CYS A N 1
ATOM 2280 C CA . CYS A 1 282 ? 4.051 -22.528 12.241 1.00 91.06 282 CYS A CA 1
ATOM 2281 C C . CYS A 1 282 ? 2.593 -22.088 12.067 1.00 91.06 282 CYS A C 1
ATOM 2283 O O . CYS A 1 282 ? 1.822 -22.245 13.012 1.00 91.06 282 CYS A O 1
ATOM 2285 N N . GLY A 1 283 ? 2.227 -21.530 10.908 1.00 85.06 283 GLY A N 1
ATOM 2286 C CA . GLY A 1 283 ? 0.861 -21.113 10.584 1.00 85.06 283 GLY A CA 1
ATOM 2287 C C . GLY A 1 283 ? 0.343 -19.914 11.380 1.00 85.06 283 GLY A C 1
ATOM 2288 O O . GLY A 1 283 ? -0.852 -19.652 11.351 1.00 85.06 283 GLY A O 1
ATOM 2289 N N . SER A 1 284 ? 1.197 -19.203 12.125 1.00 82.69 284 SER A N 1
ATOM 2290 C CA . SER A 1 284 ? 0.781 -17.978 12.817 1.00 82.69 284 SER A CA 1
ATOM 2291 C C . SER A 1 284 ? 0.613 -16.837 11.817 1.00 82.69 284 SER A C 1
ATOM 2293 O O . SER A 1 284 ? 1.534 -16.606 11.026 1.00 82.69 284 SER A O 1
ATOM 2295 N N . ILE A 1 285 ? -0.502 -16.119 11.914 1.00 71.12 285 ILE A N 1
ATOM 2296 C CA . ILE A 1 285 ? -0.738 -14.844 11.225 1.00 71.12 285 ILE A CA 1
ATOM 2297 C C . ILE A 1 285 ? 0.003 -13.738 11.975 1.00 71.12 285 ILE A C 1
ATOM 2299 O O . ILE A 1 285 ? -0.128 -13.699 13.221 1.00 71.12 285 ILE A O 1
#

pLDDT: mean 88.79, std 10.79, range [43.03, 97.56]

Secondary structure (DSSP, 8-state):
--HHHHHHHHHHH--BSS-EEEEEEEEEEEEEEEEEEEEEEEESSSEEEEEEEEEEETTT--EEEET--TTSS--HHHHHHHHHHSPPPS--SS-B---HHHHHHHHHHHHHHHHHHHTHHHHHHHHHHHHHHHHHHHHHHHHHHHHHHHHHHHTT-TT-HHHHHHHHHHHHHHHHHHHHHHHHTPPEEEEEEEEEEEEEEEEEEEEEEEEETTEEEEEEEEEETTTTEEPPPPPTTTSS--SSEEE-SSS--EEEGGGEEEPTTT--EEETTT-TTS-TTT---

Sequence (285 aa):
MRPEKIIATLPERITLSNAVFKLNDTQERVVSWLLLFFRYTAISDEKKEGIISLLVNETNLSVVAIGRDGKDNDSGSDILRELVTRQAIQQVDNIDKMEVALVFKAANTALESVIRMELRDFIGSLNRRLNRNIERVVDYYETMISETQQRAIKKGNVDDAKTEDKIKAIKTELKWKTQDLVTSFALNIKTELLSATRIAVPAYVFNISIKRRKSVREFPLVYNQILRRLDALPCEHCFFPEKPYFVCDDRLHIVCKHCYIECTRCQRHYCSACYTDGCPKCGSI

Radius of gyration: 26.96 Å; chains: 1; bounding box: 56×44×90 Å

Organism: NCBI:txid29290